Protein AF-A0A446ZH85-F1 (afdb_monomer_lite)

Secondary structure (DSSP, 8-state):
---PPPPGGGSPPP---PPP-GGGEEEEEESHHHHHTSTT-TT-HHHHHHHHHHHHHHHTT--EEEE-TTTHHHHHHHHHHHHHH-TT-EEEEEEE-SHHHHHHHHHHHTT-S-EEEEEEEEE-SSHHHHHHHHHHHHHTT-EEE-HHHHHHHHHHHS-HHHHTSHHHHHHHHHHHHT--GGG--TTS-GGGGT--HHHHHHHHHHHHTTT----HHHHHHS--HHHHHHHTT-

InterPro domains:
  IPR036736 ACP-like superfamily [G3DSA:1.10.1200.10] (164-234)

Structure (mmCIF, N/CA/C/O backbone):
data_AF-A0A446ZH85-F1
#
_entry.id   AF-A0A446ZH85-F1
#
loop_
_atom_site.group_PDB
_atom_site.id
_atom_site.type_symbol
_atom_site.label_atom_id
_atom_site.label_alt_id
_atom_site.label_comp_id
_atom_site.label_asym_id
_atom_site.label_entity_id
_atom_site.label_seq_id
_atom_site.pdbx_PDB_ins_code
_atom_site.Cartn_x
_atom_site.Cartn_y
_atom_site.Cartn_z
_atom_site.occupancy
_atom_site.B_iso_or_equiv
_atom_site.auth_seq_id
_atom_site.auth_comp_id
_atom_site.auth_asym_id
_atom_site.auth_atom_id
_atom_site.pdbx_PDB_model_num
ATOM 1 N N . MET A 1 1 ? -5.850 16.990 15.667 1.00 81.94 1 MET A N 1
ATOM 2 C CA . MET A 1 1 ? -4.496 17.583 15.644 1.00 81.94 1 MET A CA 1
ATOM 3 C C . MET A 1 1 ? -3.519 16.462 15.351 1.00 81.94 1 MET A C 1
ATOM 5 O O . MET A 1 1 ? -3.708 15.376 15.891 1.00 81.94 1 MET A O 1
ATOM 9 N N . PHE A 1 2 ? -2.540 16.690 14.479 1.00 89.19 2 PHE A N 1
ATOM 10 C CA . PHE A 1 2 ? -1.517 15.687 14.187 1.00 89.19 2 PHE A CA 1
ATOM 11 C C . PHE A 1 2 ? -0.564 15.503 15.373 1.00 89.19 2 PHE A C 1
ATOM 13 O O . PHE A 1 2 ? -0.396 16.396 16.204 1.00 89.19 2 PHE A O 1
ATOM 20 N N . TYR A 1 3 ? 0.037 14.323 15.459 1.00 91.81 3 TYR A N 1
ATOM 21 C CA . TYR A 1 3 ? 1.048 13.969 16.449 1.00 91.81 3 TYR A CA 1
ATOM 22 C C . TYR A 1 3 ? 2.125 13.110 15.776 1.00 91.81 3 TYR A C 1
ATOM 24 O O . TYR A 1 3 ? 1.863 12.520 14.724 1.00 91.81 3 TYR A O 1
ATOM 32 N N . PRO A 1 4 ? 3.333 13.015 16.360 1.00 90.06 4 PRO A N 1
ATOM 33 C CA . PRO A 1 4 ? 4.378 12.147 15.831 1.00 90.06 4 PRO A CA 1
ATOM 34 C C . PRO A 1 4 ? 3.897 10.696 15.763 1.00 90.06 4 PRO A C 1
ATOM 36 O O . PRO A 1 4 ? 3.434 10.161 16.769 1.00 90.06 4 PRO A O 1
ATOM 39 N N . LEU A 1 5 ? 4.019 10.058 14.597 1.00 91.44 5 LEU A N 1
ATOM 40 C CA . LEU A 1 5 ? 3.589 8.671 14.412 1.00 91.44 5 LEU A CA 1
ATOM 41 C C . LEU A 1 5 ? 4.326 7.719 15.378 1.00 91.44 5 LEU A C 1
ATOM 43 O O . LEU A 1 5 ? 5.503 7.954 15.686 1.00 91.44 5 LEU A O 1
ATOM 47 N N . PRO A 1 6 ? 3.670 6.643 15.856 1.00 89.25 6 PRO A N 1
ATOM 48 C CA . PRO A 1 6 ? 4.291 5.710 16.787 1.00 89.25 6 PRO A CA 1
ATOM 49 C C . PRO A 1 6 ? 5.545 5.062 16.196 1.00 89.25 6 PRO A C 1
ATOM 51 O O . PRO A 1 6 ? 5.570 4.617 15.048 1.00 89.25 6 PRO A O 1
ATOM 54 N N . ARG A 1 7 ? 6.594 4.943 17.009 1.00 88.00 7 ARG A N 1
ATOM 55 C CA . ARG A 1 7 ? 7.796 4.189 16.640 1.00 88.00 7 ARG A CA 1
ATOM 56 C C . ARG A 1 7 ? 7.559 2.699 16.850 1.00 88.00 7 ARG A C 1
ATOM 58 O O . ARG A 1 7 ? 6.862 2.304 17.777 1.00 88.00 7 ARG A O 1
ATOM 65 N N . LYS A 1 8 ? 8.257 1.857 16.083 1.00 85.50 8 LYS A N 1
ATOM 66 C CA . LYS A 1 8 ? 8.174 0.387 16.187 1.00 85.50 8 LYS A CA 1
ATOM 67 C C . LYS A 1 8 ? 8.340 -0.146 17.619 1.00 85.50 8 LYS A C 1
ATOM 69 O O . LYS A 1 8 ? 7.659 -1.090 17.985 1.00 85.50 8 LYS A O 1
ATOM 74 N N . ILE A 1 9 ? 9.221 0.458 18.422 1.00 82.31 9 ILE A N 1
ATOM 75 C CA . ILE A 1 9 ? 9.470 0.051 19.819 1.00 82.31 9 ILE A CA 1
ATOM 76 C C . ILE A 1 9 ? 8.279 0.305 20.758 1.00 82.31 9 ILE A C 1
ATOM 78 O O . ILE A 1 9 ? 8.213 -0.284 21.827 1.00 82.31 9 ILE A O 1
ATOM 82 N N . GLN A 1 10 ? 7.355 1.187 20.372 1.00 82.62 10 GLN A N 1
ATOM 83 C CA . GLN A 1 10 ? 6.172 1.540 21.158 1.00 82.62 10 GLN A CA 1
ATOM 84 C C . GLN A 1 10 ? 4.965 0.657 20.830 1.00 82.62 10 GLN A C 1
ATOM 86 O O . GLN A 1 10 ? 3.923 0.829 21.445 1.00 82.62 10 GLN A O 1
ATOM 91 N N . LEU A 1 11 ? 5.067 -0.223 19.831 1.00 88.88 11 LEU A N 1
ATOM 92 C CA . LEU A 1 11 ? 3.946 -1.021 19.348 1.00 88.88 11 LEU A CA 1
ATOM 93 C C . LEU A 1 11 ? 4.105 -2.476 19.780 1.00 88.88 11 LEU A C 1
ATOM 95 O O . LEU A 1 11 ? 5.213 -3.018 19.765 1.00 88.88 11 LEU A O 1
ATOM 99 N N . ALA A 1 12 ? 2.982 -3.117 20.105 1.00 86.44 12 ALA A N 1
ATOM 100 C CA . ALA A 1 12 ? 2.945 -4.550 20.352 1.00 86.44 12 ALA A CA 1
ATOM 101 C C . ALA A 1 12 ? 3.475 -5.342 19.147 1.00 86.44 12 ALA A C 1
ATOM 103 O O . ALA A 1 12 ? 3.395 -4.916 17.992 1.00 86.44 12 ALA A O 1
ATOM 104 N N . ALA A 1 13 ? 4.022 -6.525 19.425 1.00 85.81 13 ALA A N 1
ATOM 105 C CA . ALA A 1 13 ? 4.389 -7.457 18.375 1.00 85.81 13 ALA A CA 1
ATOM 106 C C . ALA A 1 13 ? 3.134 -8.015 17.695 1.00 85.81 13 ALA A C 1
ATOM 108 O O . ALA A 1 13 ? 2.085 -8.199 18.312 1.00 85.81 13 ALA A O 1
ATOM 109 N N . ASN A 1 14 ? 3.272 -8.327 16.413 1.00 82.25 14 ASN A N 1
ATOM 110 C CA . ASN A 1 14 ? 2.208 -8.949 15.649 1.00 82.25 14 ASN A CA 1
ATOM 111 C C . ASN A 1 14 ? 2.039 -10.414 16.078 1.00 82.25 14 ASN A C 1
ATOM 113 O O . ASN A 1 14 ? 3.020 -11.156 16.120 1.00 82.25 14 ASN A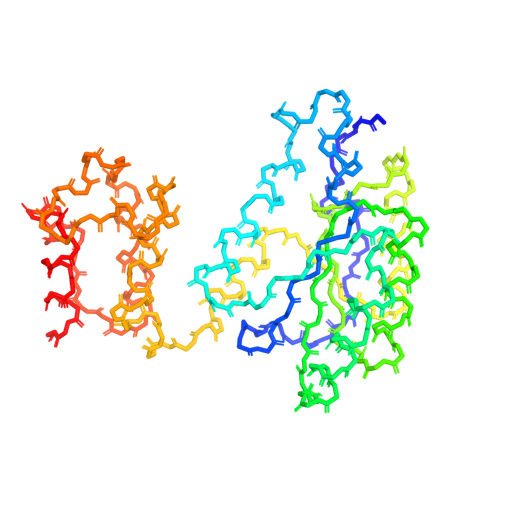 O 1
ATOM 117 N N . THR A 1 15 ? 0.810 -10.830 16.371 1.00 81.38 15 THR A N 1
ATOM 118 C CA . THR A 1 15 ? 0.491 -12.205 16.796 1.00 81.38 15 THR A CA 1
ATOM 119 C C . THR A 1 15 ? 0.031 -13.093 15.635 1.00 81.38 15 THR A C 1
ATOM 121 O O . THR A 1 15 ? -0.101 -14.304 15.796 1.00 81.38 15 THR A O 1
ATOM 124 N N . SER A 1 16 ? -0.180 -12.508 14.453 1.00 83.19 16 SER A N 1
ATOM 125 C CA . SER A 1 16 ? -0.770 -13.164 13.288 1.00 83.19 16 SER A CA 1
ATOM 126 C C . SER A 1 16 ? 0.288 -13.653 12.287 1.00 83.19 16 SER A C 1
ATOM 128 O O . SER A 1 16 ? 1.164 -12.893 11.852 1.00 83.19 16 SER A O 1
ATOM 130 N N . ASN A 1 17 ? 0.205 -14.924 11.877 1.00 84.50 17 ASN A N 1
ATOM 131 C CA . ASN A 1 17 ? 1.260 -15.624 11.126 1.00 84.50 17 ASN A CA 1
ATOM 132 C C . ASN A 1 17 ? 1.066 -15.674 9.597 1.00 84.50 17 ASN A C 1
ATOM 134 O O . ASN A 1 17 ? 1.984 -16.095 8.896 1.00 84.50 17 ASN A O 1
ATOM 138 N N . TRP A 1 18 ? -0.077 -15.231 9.063 1.00 90.62 18 TRP A N 1
ATOM 139 C CA . TRP A 1 18 ? -0.330 -15.258 7.617 1.00 90.62 18 TRP A CA 1
ATOM 140 C C . TRP A 1 18 ? 0.524 -14.229 6.856 1.00 90.62 18 TRP A C 1
ATOM 142 O O . TRP A 1 18 ? 0.916 -13.196 7.402 1.00 90.62 18 TRP A O 1
ATOM 152 N N . SER A 1 19 ? 0.852 -14.497 5.594 1.00 90.00 19 SER A N 1
ATOM 153 C CA . SER A 1 19 ? 1.670 -13.608 4.758 1.00 90.00 19 SER A CA 1
ATOM 154 C C . SER A 1 19 ? 0.813 -12.693 3.888 1.00 90.00 19 SER A C 1
ATOM 156 O O . SER A 1 19 ? -0.184 -13.137 3.326 1.00 90.00 19 SER A O 1
ATOM 158 N N . ILE A 1 20 ? 1.245 -11.441 3.728 1.00 93.81 20 ILE A N 1
ATOM 159 C CA . ILE A 1 20 ? 0.631 -10.509 2.776 1.00 93.81 20 ILE A CA 1
ATOM 160 C C . ILE A 1 20 ? 0.974 -10.940 1.346 1.00 93.81 20 ILE A C 1
ATOM 162 O O . ILE A 1 20 ? 2.139 -11.206 1.047 1.00 93.81 20 ILE A O 1
ATOM 166 N N . ASP A 1 21 ? -0.039 -10.950 0.490 1.00 93.06 21 ASP A N 1
ATOM 167 C CA . ASP A 1 21 ? 0.010 -11.240 -0.936 1.00 93.06 21 ASP A CA 1
ATOM 168 C C . ASP A 1 21 ? -0.715 -10.119 -1.696 1.00 93.06 21 ASP A C 1
ATOM 170 O O . ASP A 1 21 ? -1.891 -9.838 -1.445 1.00 93.06 21 ASP A O 1
ATOM 174 N N . SER A 1 22 ? -0.009 -9.451 -2.609 1.00 91.81 22 SER A N 1
ATOM 175 C CA . SER A 1 22 ? -0.565 -8.371 -3.431 1.00 91.81 22 SER A CA 1
ATOM 176 C C . SER A 1 22 ? -1.759 -8.825 -4.271 1.00 91.81 22 SER A C 1
ATOM 178 O O . SER A 1 22 ? -2.750 -8.104 -4.320 1.00 91.81 22 SER A O 1
ATOM 180 N N . ALA A 1 23 ? -1.738 -10.036 -4.837 1.00 89.94 23 ALA A N 1
ATOM 181 C CA . ALA A 1 23 ? -2.818 -10.540 -5.689 1.00 89.94 23 ALA A CA 1
ATOM 182 C C . ALA A 1 23 ? -4.118 -10.817 -4.912 1.00 89.94 23 ALA A C 1
ATOM 184 O O . ALA A 1 23 ? -5.194 -10.905 -5.503 1.00 89.94 23 ALA A O 1
ATOM 185 N N . GLN A 1 24 ? -4.022 -10.968 -3.589 1.00 92.44 24 GLN A N 1
ATOM 186 C CA . GLN A 1 24 ? -5.167 -11.166 -2.699 1.00 92.44 24 GLN A CA 1
ATOM 187 C C . GLN A 1 24 ? -5.543 -9.902 -1.921 1.00 92.44 24 GLN A C 1
ATOM 189 O O . GLN A 1 24 ? -6.545 -9.899 -1.207 1.00 92.44 24 GLN A O 1
ATOM 194 N N . SER A 1 25 ? -4.740 -8.843 -2.020 1.00 94.94 25 SER A N 1
ATOM 195 C CA . SER A 1 25 ? -4.909 -7.636 -1.221 1.00 94.94 25 SER A CA 1
ATOM 196 C C . SER A 1 25 ? -6.016 -6.739 -1.763 1.00 94.94 25 SER A C 1
ATOM 198 O O . SER A 1 25 ? -6.194 -6.601 -2.968 1.00 94.94 25 SER A O 1
ATOM 200 N N . ILE A 1 26 ? -6.720 -6.073 -0.854 1.00 95.12 26 ILE A N 1
ATOM 201 C CA . ILE A 1 26 ? -7.642 -4.967 -1.120 1.00 95.12 26 ILE A CA 1
ATOM 202 C C . ILE A 1 26 ? -7.279 -3.847 -0.144 1.00 95.12 26 ILE A C 1
ATOM 204 O O . ILE A 1 26 ? -7.207 -4.081 1.064 1.00 95.12 26 ILE A O 1
ATOM 208 N N . LEU A 1 27 ? -7.052 -2.635 -0.648 1.00 96.62 27 LEU A N 1
ATOM 209 C CA . LEU A 1 27 ? -6.740 -1.461 0.164 1.00 96.62 27 LEU A CA 1
ATOM 210 C C . LEU A 1 27 ? -8.017 -0.666 0.467 1.00 96.62 27 LEU A C 1
ATOM 212 O O . LEU A 1 27 ? -8.637 -0.090 -0.425 1.00 96.62 27 LEU A O 1
ATOM 216 N N . LEU A 1 28 ? -8.385 -0.591 1.743 1.00 95.75 28 LEU A N 1
ATOM 217 C CA . LEU A 1 28 ? -9.460 0.251 2.255 1.00 95.75 28 LEU A CA 1
ATOM 218 C C . LEU A 1 28 ? -8.895 1.527 2.860 1.00 95.75 28 LEU A C 1
ATOM 220 O O . LEU A 1 28 ? -8.149 1.489 3.842 1.00 95.75 28 LEU A O 1
ATOM 224 N N . LEU A 1 29 ? -9.314 2.660 2.307 1.00 96.00 29 LEU A N 1
ATOM 225 C CA . LEU A 1 29 ? -8.957 3.977 2.812 1.00 96.00 29 LEU A CA 1
ATOM 226 C C . LEU A 1 29 ? -10.200 4.634 3.406 1.00 96.00 29 LEU A C 1
ATOM 228 O O . LEU A 1 29 ? -11.113 5.036 2.683 1.00 96.00 29 LEU A O 1
ATOM 232 N N . VAL A 1 30 ? -10.247 4.719 4.735 1.00 95.31 30 VAL A N 1
ATOM 233 C CA . VAL A 1 30 ? -11.444 5.157 5.466 1.00 95.31 30 VAL A CA 1
ATOM 234 C C . VAL A 1 30 ? -11.268 6.578 5.996 1.00 95.31 30 VAL A C 1
ATOM 236 O O . VAL A 1 30 ? -10.263 6.888 6.637 1.00 95.31 30 VAL A O 1
ATOM 239 N N . GLY A 1 31 ? -12.252 7.445 5.750 1.00 92.12 31 GLY A N 1
ATOM 240 C CA . GLY A 1 31 ? -12.278 8.807 6.296 1.00 92.12 31 GLY A CA 1
ATOM 241 C C . GLY A 1 31 ? -11.207 9.740 5.718 1.00 92.12 31 GLY A C 1
ATOM 242 O O . GLY A 1 31 ? -10.771 10.682 6.378 1.00 92.12 31 GLY A O 1
ATOM 243 N N . LEU A 1 32 ? -10.746 9.497 4.487 1.00 90.88 32 LEU A N 1
ATOM 244 C CA . LEU A 1 32 ? -9.727 10.336 3.841 1.00 90.88 32 LEU A CA 1
ATOM 245 C C . LEU A 1 32 ? -10.174 11.788 3.659 1.00 90.88 32 LEU A C 1
ATOM 247 O O . LEU A 1 32 ? -9.354 12.698 3.781 1.00 90.88 32 LEU A O 1
ATOM 251 N N . ASN A 1 33 ? -11.455 12.018 3.369 1.00 89.19 33 ASN A N 1
ATOM 252 C CA . ASN A 1 33 ? -11.980 13.372 3.210 1.00 89.19 3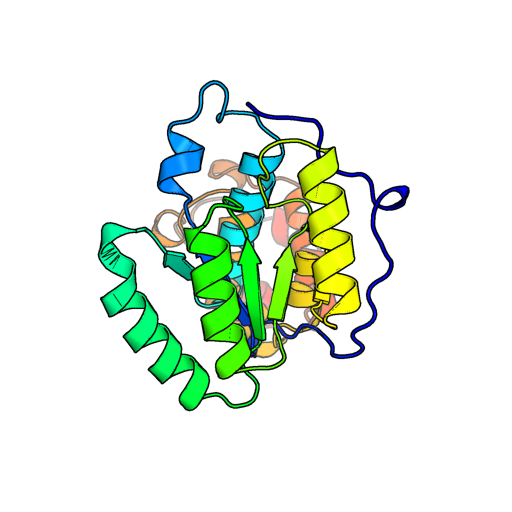3 ASN A CA 1
ATOM 253 C C . ASN A 1 33 ? -11.896 14.165 4.517 1.00 89.19 33 ASN A C 1
ATOM 255 O O . ASN A 1 33 ? -11.572 15.348 4.495 1.00 89.19 33 ASN A O 1
ATOM 259 N N . GLU A 1 34 ? -12.102 13.506 5.657 1.00 88.81 34 GLU A N 1
ATOM 260 C CA . GLU A 1 34 ? -11.967 14.133 6.974 1.00 88.81 34 GLU A CA 1
ATOM 261 C C . GLU A 1 34 ? -10.510 14.518 7.249 1.00 88.81 34 GLU A C 1
ATOM 263 O O . GLU A 1 34 ? -10.251 15.609 7.750 1.00 88.81 34 GLU A O 1
ATOM 268 N N . LEU A 1 35 ? -9.556 13.657 6.870 1.00 90.19 35 LEU A N 1
ATOM 269 C CA . LEU A 1 35 ? -8.125 13.924 7.036 1.00 90.19 35 LEU A CA 1
ATOM 270 C C . LEU A 1 35 ? -7.647 15.104 6.190 1.00 90.19 35 LEU A C 1
ATOM 272 O O . LEU A 1 35 ? -6.921 15.957 6.695 1.00 90.19 35 LEU A O 1
ATOM 276 N N . LYS A 1 36 ? -8.077 15.175 4.926 1.00 89.81 36 LYS A N 1
ATOM 277 C CA . LYS A 1 36 ? -7.664 16.224 3.978 1.00 89.81 36 LYS A CA 1
ATOM 278 C C . LYS A 1 36 ? -8.120 17.628 4.381 1.00 89.81 36 LYS A C 1
ATOM 280 O O . LYS A 1 36 ? -7.528 18.603 3.932 1.00 89.81 36 LYS A O 1
ATOM 285 N N . VAL A 1 37 ? -9.170 17.731 5.199 1.00 89.88 37 VAL A N 1
ATOM 286 C CA . VAL A 1 37 ? -9.713 19.010 5.691 1.00 89.88 37 VAL A CA 1
ATOM 287 C C . VAL A 1 37 ? -9.014 19.470 6.979 1.00 89.88 37 VAL A C 1
ATOM 289 O O . VAL A 1 37 ? -9.160 20.626 7.377 1.00 89.88 37 VAL A O 1
ATOM 292 N N . LEU A 1 38 ? -8.234 18.605 7.638 1.00 87.88 38 LEU A N 1
ATOM 293 C CA . LEU A 1 38 ? -7.500 18.997 8.839 1.00 87.88 38 LEU A CA 1
ATOM 294 C C . LEU A 1 38 ? -6.426 20.049 8.515 1.00 87.88 38 LEU A C 1
ATOM 296 O O . LEU A 1 38 ? -5.742 19.944 7.492 1.00 87.88 38 LEU A O 1
ATOM 300 N N . PRO A 1 39 ? -6.234 21.044 9.403 1.00 85.31 39 PRO A N 1
ATOM 301 C CA . PRO A 1 39 ? -5.146 22.000 9.258 1.00 85.31 39 PRO A CA 1
ATOM 302 C C . PRO A 1 39 ? -3.808 21.264 9.266 1.00 85.31 39 PRO A C 1
ATOM 304 O O . PRO A 1 39 ? -3.645 20.281 9.987 1.00 85.31 39 PRO A O 1
ATOM 307 N N . ASP A 1 40 ? -2.869 21.756 8.464 1.00 85.38 40 ASP A N 1
ATOM 308 C CA . ASP A 1 40 ? -1.524 21.202 8.307 1.00 85.38 40 ASP A CA 1
ATOM 309 C C . ASP A 1 40 ? -1.465 19.801 7.692 1.00 85.38 40 ASP A C 1
ATOM 311 O O . ASP A 1 40 ? -0.429 19.170 7.819 1.00 85.38 40 ASP A O 1
ATOM 315 N N . TRP A 1 41 ? -2.518 19.306 7.021 1.00 88.62 41 TRP A N 1
ATOM 316 C CA . TRP A 1 41 ? -2.494 18.016 6.307 1.00 88.62 41 TRP A CA 1
ATOM 317 C C . TRP A 1 41 ? -1.328 17.906 5.312 1.00 88.62 41 TRP A C 1
ATOM 319 O O . TRP A 1 41 ? -0.647 16.881 5.250 1.00 88.62 41 TRP A O 1
ATOM 329 N N . ALA A 1 42 ? -1.095 18.967 4.533 1.00 83.56 42 ALA A N 1
ATOM 330 C CA . ALA A 1 42 ? -0.007 19.011 3.568 1.00 83.56 42 ALA A CA 1
ATOM 331 C C . ALA A 1 42 ? 1.350 18.967 4.289 1.00 83.56 42 ALA A C 1
ATOM 333 O O . ALA A 1 42 ? 1.628 19.803 5.146 1.00 83.56 42 ALA A O 1
ATOM 334 N N . GLY A 1 43 ? 2.195 17.999 3.924 1.00 83.38 43 GLY A N 1
ATOM 335 C CA . GLY A 1 43 ? 3.515 17.800 4.529 1.00 83.38 43 GLY A CA 1
ATOM 336 C C . GLY A 1 43 ? 3.518 16.980 5.823 1.00 83.38 43 GLY A C 1
ATOM 337 O O . GLY A 1 43 ? 4.558 16.892 6.475 1.00 83.38 43 GLY A O 1
ATOM 338 N N . GLN A 1 44 ? 2.389 16.374 6.219 1.00 91.44 44 GLN A N 1
ATOM 339 C CA . GLN A 1 44 ? 2.399 15.384 7.299 1.00 91.44 44 GLN A CA 1
ATOM 340 C C . GLN A 1 44 ? 2.940 14.047 6.797 1.00 91.44 44 GLN A C 1
ATOM 342 O O . GLN A 1 44 ? 2.469 13.569 5.764 1.00 91.44 44 GLN A O 1
ATOM 347 N N . PRO A 1 45 ? 3.758 13.342 7.600 1.00 92.88 45 PRO A N 1
ATOM 348 C CA . PRO A 1 45 ? 4.175 11.975 7.287 1.00 92.88 45 PRO A CA 1
ATOM 349 C C . PRO A 1 45 ? 3.000 11.026 7.005 1.00 92.88 45 PRO A C 1
ATOM 351 O O . PRO A 1 45 ? 3.100 10.125 6.181 1.00 92.88 45 PRO A O 1
ATOM 354 N N . LEU A 1 46 ? 1.853 11.245 7.662 1.00 94.50 46 LEU A N 1
ATOM 355 C CA . LEU A 1 46 ? 0.633 10.476 7.414 1.00 94.50 46 LEU A CA 1
ATOM 356 C C . LEU A 1 46 ? 0.111 10.647 5.977 1.00 94.50 46 LEU A C 1
ATOM 358 O O . LEU A 1 46 ? -0.347 9.675 5.378 1.00 94.50 46 LEU A O 1
ATOM 362 N N . ALA A 1 47 ? 0.151 11.870 5.442 1.00 93.88 47 ALA A N 1
ATOM 363 C CA . ALA A 1 47 ? -0.287 12.152 4.080 1.00 93.88 47 ALA A CA 1
ATOM 364 C C . ALA A 1 47 ? 0.620 11.442 3.070 1.00 93.88 47 ALA A C 1
ATOM 366 O O . ALA A 1 47 ? 0.113 10.749 2.187 1.00 93.88 47 ALA A O 1
ATOM 367 N N . ASP A 1 48 ? 1.936 11.521 3.284 1.00 93.12 48 ASP A N 1
ATOM 368 C CA . ASP A 1 48 ? 2.941 10.862 2.446 1.00 93.12 48 ASP A CA 1
ATOM 369 C C . ASP A 1 48 ? 2.760 9.337 2.447 1.00 93.12 48 ASP A C 1
ATOM 371 O O . ASP A 1 48 ? 2.789 8.700 1.394 1.00 93.12 48 ASP A O 1
ATOM 375 N N . HIS A 1 49 ? 2.507 8.734 3.615 1.00 95.19 49 HIS A N 1
ATOM 376 C CA . HIS A 1 49 ? 2.246 7.297 3.720 1.00 95.19 49 HIS A CA 1
ATOM 377 C C . HIS A 1 49 ? 0.970 6.882 2.979 1.00 95.19 49 HIS A C 1
ATOM 379 O O . HIS A 1 49 ? 0.983 5.901 2.238 1.00 95.19 49 HIS A O 1
ATOM 385 N N . LEU A 1 50 ? -0.129 7.626 3.135 1.00 95.50 50 LEU A N 1
ATOM 386 C CA . LEU A 1 50 ? -1.393 7.325 2.454 1.00 95.50 50 LEU A CA 1
ATOM 387 C C . LEU A 1 50 ? -1.285 7.489 0.931 1.00 95.50 50 LEU A C 1
ATOM 389 O O . LEU A 1 50 ? -1.846 6.680 0.183 1.00 95.50 50 LEU A O 1
ATOM 393 N N . GLU A 1 51 ? -0.547 8.496 0.464 1.00 93.44 51 GLU A N 1
ATOM 394 C CA . GLU A 1 51 ? -0.251 8.678 -0.957 1.00 93.44 51 GLU A CA 1
ATOM 395 C C . GLU A 1 51 ? 0.613 7.531 -1.493 1.00 93.44 51 GLU A C 1
ATOM 397 O O . GLU A 1 51 ? 0.276 6.940 -2.521 1.00 93.44 51 GLU A O 1
ATOM 402 N N . LEU A 1 52 ? 1.678 7.168 -0.776 1.00 93.12 52 LEU A N 1
ATOM 403 C CA . LEU A 1 52 ? 2.580 6.090 -1.168 1.00 93.12 52 LEU A CA 1
ATOM 404 C C . LEU A 1 52 ? 1.861 4.734 -1.232 1.00 93.12 52 LEU A C 1
ATOM 406 O O . LEU A 1 52 ? 2.032 3.996 -2.202 1.00 93.12 52 LEU A O 1
ATOM 410 N N . LEU A 1 53 ? 1.006 4.422 -0.250 1.00 95.62 53 LEU A N 1
ATOM 411 C CA . LEU A 1 53 ? 0.156 3.227 -0.276 1.00 95.62 53 LEU A CA 1
ATOM 412 C C . LEU A 1 53 ? -0.759 3.209 -1.499 1.00 95.62 53 LEU A C 1
ATOM 414 O O . LEU A 1 53 ? -0.877 2.179 -2.159 1.00 95.62 53 LEU A O 1
ATOM 418 N N . SER A 1 54 ? -1.389 4.346 -1.804 1.00 94.62 54 SER A N 1
ATOM 419 C CA . SER A 1 54 ? -2.312 4.464 -2.933 1.00 94.62 54 SER A CA 1
ATOM 420 C C . SER A 1 54 ? -1.590 4.268 -4.265 1.00 94.62 54 SER A C 1
ATOM 422 O O . SER A 1 54 ? -2.055 3.495 -5.101 1.00 94.62 54 SER A O 1
ATOM 424 N N . LYS A 1 55 ? -0.431 4.914 -4.448 1.00 91.69 55 LYS A N 1
ATOM 425 C CA . LYS A 1 55 ? 0.398 4.759 -5.651 1.00 91.69 55 LYS A CA 1
ATOM 426 C C . LYS A 1 55 ? 0.867 3.323 -5.819 1.00 91.69 55 LYS A C 1
ATOM 428 O O . LYS A 1 55 ? 0.724 2.767 -6.905 1.00 91.69 55 LYS A O 1
ATOM 433 N N . ARG A 1 56 ? 1.348 2.694 -4.742 1.00 91.88 56 ARG A N 1
ATOM 434 C CA . ARG A 1 56 ? 1.820 1.312 -4.818 1.00 91.88 56 ARG A CA 1
ATOM 435 C C . ARG A 1 56 ? 0.693 0.337 -5.131 1.00 91.88 56 ARG A C 1
ATOM 437 O O . ARG A 1 56 ? 0.875 -0.562 -5.947 1.00 91.88 56 ARG A O 1
ATOM 444 N N . ALA A 1 57 ? -0.467 0.519 -4.505 1.00 93.94 57 ALA A N 1
ATOM 445 C CA . ALA A 1 57 ? -1.636 -0.300 -4.785 1.00 93.94 57 ALA A CA 1
ATOM 446 C C . ALA A 1 57 ? -2.082 -0.154 -6.250 1.00 93.94 57 ALA A C 1
ATOM 448 O O . ALA A 1 57 ? -2.281 -1.163 -6.918 1.00 93.94 57 ALA A O 1
ATOM 449 N N . GLN A 1 58 ? -2.121 1.071 -6.788 1.00 91.94 58 GLN A N 1
ATOM 450 C CA . GLN A 1 58 ? -2.387 1.309 -8.214 1.00 91.94 58 GLN A CA 1
ATOM 451 C C . GLN A 1 58 ? -1.349 0.634 -9.115 1.00 91.94 58 GLN A C 1
ATOM 453 O O . GLN A 1 58 ? -1.719 0.004 -10.103 1.00 91.94 58 GLN A O 1
ATOM 458 N N . ALA A 1 59 ? -0.064 0.722 -8.760 1.00 87.50 59 ALA A N 1
ATOM 459 C CA . ALA A 1 59 ? 1.018 0.141 -9.547 1.00 87.50 59 ALA A CA 1
ATOM 460 C C . ALA A 1 59 ? 0.972 -1.394 -9.613 1.00 87.50 59 ALA A C 1
ATOM 462 O O . ALA A 1 59 ? 1.503 -1.991 -10.549 1.00 87.50 59 ALA A O 1
ATOM 463 N N . LEU A 1 60 ? 0.325 -2.033 -8.637 1.00 88.56 60 LEU A N 1
ATOM 464 C CA . LEU A 1 60 ? 0.169 -3.486 -8.535 1.00 88.56 60 LEU A CA 1
ATOM 465 C C . LEU A 1 60 ? -1.263 -3.969 -8.816 1.00 88.56 60 LEU A C 1
ATOM 467 O O . LEU A 1 60 ? -1.568 -5.128 -8.558 1.00 88.56 60 LEU A O 1
ATOM 471 N N . GLU A 1 61 ? -2.142 -3.088 -9.303 1.00 89.75 61 GLU A N 1
ATOM 472 C CA . GLU A 1 61 ? -3.577 -3.357 -9.507 1.00 89.75 61 GLU A CA 1
ATOM 473 C C . GLU A 1 61 ? -4.324 -3.878 -8.275 1.00 89.75 61 GLU A C 1
ATOM 475 O O . GLU A 1 61 ? -5.350 -4.550 -8.381 1.00 89.75 61 GLU A O 1
ATOM 480 N N . ILE A 1 62 ? -3.836 -3.535 -7.090 1.00 92.94 62 ILE A N 1
ATOM 481 C CA . ILE A 1 62 ? -4.525 -3.822 -5.840 1.00 92.94 62 ILE A CA 1
ATOM 482 C C . ILE A 1 62 ? -5.779 -2.936 -5.799 1.00 92.94 62 ILE A C 1
ATOM 484 O O . ILE A 1 62 ? -5.649 -1.707 -5.869 1.00 92.94 62 ILE A O 1
ATOM 488 N N . PRO A 1 63 ? -6.993 -3.506 -5.670 1.00 92.69 63 PRO A N 1
ATOM 489 C CA . PRO A 1 63 ? -8.218 -2.723 -5.592 1.00 92.69 63 PRO A CA 1
ATOM 490 C C . PRO A 1 63 ? -8.171 -1.729 -4.430 1.00 92.69 63 PRO A C 1
ATOM 492 O O . PRO A 1 63 ? -7.906 -2.111 -3.290 1.00 92.69 63 PRO A O 1
ATOM 495 N N . ILE A 1 64 ? -8.455 -0.457 -4.718 1.00 93.94 64 ILE A N 1
ATOM 496 C CA . ILE A 1 64 ? -8.542 0.609 -3.714 1.00 93.94 64 ILE A CA 1
ATOM 497 C C . ILE A 1 64 ? -9.999 1.017 -3.558 1.00 93.94 64 ILE A C 1
ATOM 499 O O . ILE A 1 64 ? -10.653 1.391 -4.532 1.00 93.94 64 ILE A O 1
ATOM 503 N N . ILE A 1 65 ? -10.495 0.982 -2.326 1.00 92.19 65 ILE A N 1
ATOM 504 C CA . ILE A 1 65 ? -11.862 1.367 -1.993 1.00 92.19 65 ILE A CA 1
ATOM 505 C C . ILE A 1 65 ? -11.813 2.497 -0.972 1.00 92.19 65 ILE A C 1
ATOM 507 O O . ILE A 1 65 ? -11.288 2.356 0.136 1.00 92.19 65 ILE A O 1
ATOM 511 N N . PHE A 1 66 ? -12.392 3.626 -1.361 1.00 92.00 66 PHE A N 1
ATOM 512 C CA . PHE A 1 66 ? -12.566 4.786 -0.501 1.00 92.00 66 PHE A CA 1
ATOM 513 C C . PHE A 1 66 ? -13.867 4.635 0.280 1.00 92.00 66 PHE A C 1
ATOM 515 O O . PHE A 1 66 ? -14.914 4.339 -0.301 1.00 92.00 66 PHE A O 1
ATOM 522 N N . ILE A 1 67 ? -13.802 4.814 1.599 1.00 90.50 67 ILE A N 1
ATOM 523 C CA . ILE A 1 67 ? -14.978 4.726 2.463 1.00 90.50 67 ILE A CA 1
ATOM 524 C C . ILE A 1 67 ? -15.186 6.052 3.174 1.00 90.50 67 ILE A C 1
ATOM 526 O O . ILE A 1 67 ? -14.425 6.435 4.065 1.00 90.50 67 ILE A O 1
ATOM 530 N N . ASP A 1 68 ? -16.286 6.694 2.803 1.00 87.31 68 ASP A N 1
ATOM 531 C CA . ASP A 1 68 ? -16.810 7.896 3.428 1.00 87.31 68 ASP A CA 1
ATOM 532 C C . ASP A 1 68 ? -18.186 7.618 4.039 1.00 87.31 68 ASP A C 1
ATOM 534 O O . ASP A 1 68 ? -18.932 6.742 3.588 1.00 87.31 68 ASP A O 1
ATOM 538 N N . ALA A 1 69 ? -18.557 8.400 5.055 1.00 81.44 69 ALA A N 1
ATOM 539 C CA . ALA A 1 69 ? -19.814 8.220 5.782 1.00 81.44 69 ALA A CA 1
ATOM 540 C C . ALA A 1 69 ? -21.059 8.272 4.873 1.00 81.44 69 ALA A C 1
ATOM 542 O O . ALA A 1 69 ? -22.042 7.581 5.132 1.00 81.44 69 ALA A O 1
ATOM 543 N N . SER A 1 70 ? -21.014 9.057 3.793 1.00 81.38 70 SER A N 1
ATOM 544 C CA . SER A 1 70 ? -22.123 9.215 2.844 1.00 81.38 70 SER A CA 1
ATOM 545 C C . SER A 1 70 ? -22.352 7.994 1.947 1.00 81.38 70 SER A C 1
ATOM 547 O O . SER A 1 70 ? -23.469 7.799 1.473 1.00 81.38 70 SER A O 1
ATOM 549 N N . GLN A 1 71 ? -21.325 7.172 1.716 1.00 77.06 71 GLN A N 1
ATOM 550 C CA . GLN A 1 71 ? -21.362 6.049 0.768 1.00 77.06 71 GLN A CA 1
ATOM 551 C C . GLN A 1 71 ? -21.304 4.679 1.448 1.00 77.06 71 GLN A C 1
ATOM 553 O O . GLN A 1 71 ? -21.401 3.656 0.772 1.00 77.06 71 GLN A O 1
ATOM 558 N N . LEU A 1 72 ? -21.223 4.646 2.784 1.00 80.56 72 LEU A N 1
ATOM 559 C CA . LEU A 1 72 ? -20.993 3.433 3.567 1.00 80.56 72 LEU A CA 1
ATOM 560 C C . LEU A 1 72 ? -21.878 2.254 3.137 1.00 80.56 72 LEU A C 1
ATOM 562 O O . LEU A 1 72 ? -21.358 1.178 2.880 1.00 80.56 72 LEU A O 1
ATOM 566 N N . GLN A 1 73 ? -23.195 2.436 3.007 1.00 81.50 73 GLN A N 1
ATOM 567 C CA . GLN A 1 73 ? -24.099 1.329 2.657 1.00 81.50 73 GLN A CA 1
ATOM 568 C C . GLN A 1 73 ? -23.789 0.706 1.287 1.00 81.50 73 GLN A C 1
ATOM 570 O O . GLN A 1 73 ? -23.793 -0.517 1.156 1.00 81.50 73 GLN A O 1
ATOM 575 N N . GLN A 1 74 ? -23.505 1.530 0.276 1.00 81.56 74 GLN A N 1
ATOM 576 C CA . GLN A 1 74 ? -23.191 1.055 -1.073 1.00 81.56 74 GLN A CA 1
ATOM 577 C C . GLN A 1 74 ? -21.823 0.378 -1.101 1.00 81.56 74 GLN A C 1
ATOM 579 O O . GLN A 1 74 ? -21.697 -0.743 -1.598 1.00 81.56 74 GLN A O 1
ATOM 584 N N . THR A 1 75 ? -20.823 1.024 -0.502 1.00 78.56 75 THR A N 1
ATOM 585 C CA . THR A 1 75 ? -19.461 0.498 -0.444 1.00 78.56 75 THR A CA 1
ATOM 586 C C . THR A 1 75 ? -19.402 -0.806 0.341 1.00 78.56 75 THR A C 1
ATOM 588 O O . THR A 1 75 ? -18.696 -1.728 -0.059 1.00 78.56 75 THR A O 1
ATOM 591 N N . MET A 1 76 ? -20.204 -0.946 1.402 1.00 78.56 76 MET A N 1
ATOM 592 C CA . MET A 1 76 ? -20.287 -2.195 2.155 1.00 78.56 76 MET A CA 1
ATOM 593 C C . MET A 1 76 ? -20.872 -3.346 1.345 1.00 78.56 76 MET A C 1
ATOM 595 O O . MET A 1 76 ? -20.416 -4.479 1.483 1.00 78.56 76 MET A O 1
ATOM 599 N N . LEU A 1 77 ? -21.856 -3.073 0.489 1.00 82.25 77 LEU A N 1
ATOM 600 C CA . LEU A 1 77 ? -22.458 -4.099 -0.356 1.00 82.25 77 LEU A CA 1
ATOM 601 C C . LEU A 1 77 ? -21.467 -4.575 -1.430 1.00 82.25 77 LEU A C 1
ATOM 603 O O . LEU A 1 77 ? -21.347 -5.776 -1.667 1.00 82.25 77 LEU A O 1
ATOM 607 N N . GLN A 1 78 ? -20.695 -3.649 -2.006 1.00 81.38 78 GLN A N 1
ATOM 608 C CA . GLN A 1 78 ? -19.610 -3.965 -2.941 1.00 81.38 78 GLN A CA 1
ATOM 609 C C . GLN A 1 78 ? -18.485 -4.764 -2.271 1.00 81.38 78 GLN A C 1
ATOM 611 O O . GLN A 1 78 ? -18.061 -5.788 -2.806 1.00 81.38 78 GLN A O 1
ATOM 616 N N . LEU A 1 79 ? -18.047 -4.344 -1.080 1.00 82.25 79 LEU A N 1
ATOM 617 C CA . LEU A 1 79 ? -17.056 -5.066 -0.279 1.00 82.25 79 LEU A CA 1
ATOM 618 C C . LEU A 1 79 ? -17.521 -6.482 0.045 1.00 82.25 79 LEU A C 1
ATOM 620 O O . LEU A 1 79 ? -16.777 -7.432 -0.167 1.00 82.25 79 LEU A O 1
ATOM 624 N N 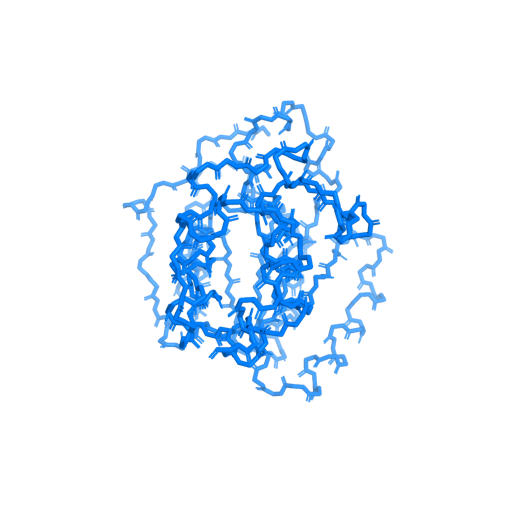. GLY A 1 80 ? -18.768 -6.636 0.494 1.00 81.94 80 GLY A N 1
ATOM 625 C CA . GLY A 1 80 ? -19.348 -7.945 0.773 1.00 81.94 80 GLY A CA 1
ATOM 626 C C . GLY A 1 80 ? -19.313 -8.863 -0.448 1.00 81.94 80 GLY A C 1
ATOM 627 O O . GLY A 1 80 ? -18.910 -10.017 -0.324 1.00 81.94 80 GLY A O 1
ATOM 628 N N . GLN A 1 81 ? -19.660 -8.355 -1.634 1.00 81.44 81 GLN A N 1
ATOM 629 C CA . GLN A 1 81 ? -19.605 -9.130 -2.878 1.00 81.44 81 GLN A CA 1
ATOM 630 C C . GLN A 1 81 ? -18.171 -9.528 -3.254 1.00 81.44 81 GLN A C 1
ATOM 632 O O . GLN A 1 81 ? -17.923 -10.700 -3.541 1.00 81.44 81 GLN A O 1
ATOM 637 N N . GLN A 1 82 ? -17.226 -8.584 -3.206 1.00 78.19 82 GLN A N 1
ATOM 638 C CA . GLN A 1 82 ? -15.824 -8.854 -3.534 1.00 78.19 82 GLN A CA 1
ATOM 639 C C . GLN A 1 82 ? -15.200 -9.868 -2.572 1.00 78.19 82 GLN A C 1
ATOM 641 O O . GLN A 1 82 ? -14.609 -10.853 -3.016 1.00 78.19 82 GLN A O 1
ATOM 646 N N . LEU A 1 83 ? -15.401 -9.687 -1.266 1.00 80.69 83 LEU A N 1
ATOM 647 C CA . LEU A 1 83 ? -14.870 -10.587 -0.242 1.00 80.69 83 LEU A CA 1
ATOM 648 C C . LEU A 1 83 ? -15.536 -11.967 -0.281 1.00 80.69 83 LEU A C 1
ATOM 650 O O . LEU A 1 83 ? -14.858 -12.974 -0.119 1.00 80.69 83 LEU A O 1
ATOM 654 N N . SER A 1 84 ? -16.838 -12.046 -0.576 1.00 76.44 84 SER A N 1
ATOM 655 C CA . SER A 1 84 ? -17.528 -13.340 -0.713 1.00 76.44 84 SER A CA 1
ATOM 656 C C . SER A 1 84 ? -17.048 -14.129 -1.934 1.00 76.44 84 SER A C 1
ATOM 658 O O . SER A 1 84 ? -17.046 -15.357 -1.912 1.00 76.44 84 SER A O 1
ATOM 660 N N . SER A 1 85 ? -16.641 -13.436 -3.003 1.00 77.56 85 SER A N 1
ATOM 661 C CA . SER A 1 85 ? -16.109 -14.069 -4.217 1.00 77.56 85 SER A CA 1
ATOM 662 C C . SER A 1 85 ? -14.654 -14.531 -4.083 1.00 77.56 85 SER A C 1
ATOM 664 O O . SER A 1 85 ? -14.220 -15.402 -4.835 1.00 77.56 85 SER A O 1
ATOM 666 N N . ASN A 1 86 ? -13.912 -13.984 -3.114 1.00 79.38 86 ASN A N 1
ATOM 667 C CA . ASN A 1 86 ? -12.520 -14.322 -2.860 1.00 79.38 86 ASN A CA 1
ATOM 668 C C . ASN A 1 86 ? -12.308 -14.704 -1.388 1.00 79.38 86 ASN A C 1
ATOM 670 O O . ASN A 1 86 ? -12.008 -13.867 -0.539 1.00 79.38 86 ASN A O 1
ATOM 674 N N . SER A 1 87 ? -12.366 -16.006 -1.103 1.00 71.81 87 SER A N 1
ATOM 675 C CA . SER A 1 87 ? -12.166 -16.554 0.245 1.00 71.81 87 SER A CA 1
ATOM 676 C C . SER A 1 87 ? -10.754 -16.348 0.816 1.00 71.81 87 SER A C 1
ATOM 678 O O . SER A 1 87 ? -10.507 -16.709 1.964 1.00 71.81 87 SER A O 1
ATOM 680 N N . LYS A 1 88 ? -9.806 -15.843 0.018 1.00 82.94 88 LYS A N 1
ATOM 681 C CA . LYS A 1 88 ? -8.437 -15.508 0.437 1.00 82.94 88 LYS A CA 1
ATOM 682 C C . LYS A 1 88 ? -8.192 -14.001 0.476 1.00 82.94 88 LYS A C 1
ATOM 684 O O . LYS A 1 88 ? -7.044 -13.596 0.611 1.00 82.94 88 LYS A O 1
ATOM 689 N N . ALA A 1 89 ? -9.234 -13.182 0.337 1.00 89.00 89 ALA A N 1
ATOM 690 C CA . ALA A 1 89 ? -9.083 -11.738 0.300 1.00 89.00 89 ALA A CA 1
ATOM 691 C C . ALA A 1 89 ? -8.461 -11.200 1.596 1.00 89.00 89 ALA A C 1
ATOM 693 O O . ALA A 1 89 ? -8.944 -11.450 2.706 1.00 89.00 89 ALA A O 1
ATOM 694 N N . GLN A 1 90 ? -7.403 -10.418 1.412 1.00 94.50 90 GLN A N 1
ATOM 695 C CA . GLN A 1 90 ? -6.633 -9.764 2.453 1.00 94.50 90 GLN A CA 1
ATOM 696 C C . GLN A 1 90 ? -7.008 -8.293 2.480 1.00 94.50 90 GLN A C 1
ATOM 698 O O . GLN A 1 90 ? -6.727 -7.547 1.544 1.00 94.50 90 GLN A O 1
ATOM 703 N N . VAL A 1 91 ? -7.647 -7.858 3.556 1.00 95.50 91 VAL A N 1
ATOM 704 C CA . VAL A 1 91 ? -8.114 -6.480 3.662 1.00 95.50 91 VAL A CA 1
ATOM 705 C C . VAL A 1 91 ? -7.091 -5.653 4.416 1.00 95.50 91 VAL A C 1
ATO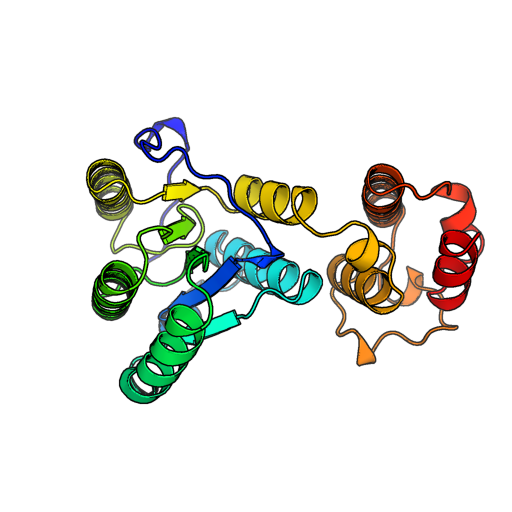M 707 O O . VAL A 1 91 ? -6.870 -5.837 5.612 1.00 95.50 91 VAL A O 1
ATOM 710 N N . VAL A 1 92 ? -6.469 -4.721 3.705 1.00 97.38 92 VAL A N 1
ATOM 711 C CA . VAL A 1 92 ? -5.514 -3.763 4.250 1.00 97.38 92 VAL A CA 1
ATOM 712 C C . VAL A 1 92 ? -6.239 -2.451 4.526 1.00 97.38 92 VAL A C 1
ATOM 714 O O . VAL A 1 92 ? -6.819 -1.871 3.619 1.00 97.38 92 VAL A O 1
ATOM 717 N N . MET A 1 93 ? -6.207 -1.962 5.763 1.00 97.38 93 MET A N 1
ATOM 718 C CA . MET A 1 93 ? -6.922 -0.755 6.184 1.00 97.38 93 MET A CA 1
ATOM 719 C C . MET A 1 93 ? -5.965 0.367 6.594 1.00 97.38 93 MET A C 1
ATOM 721 O O . MET A 1 93 ? -5.014 0.142 7.348 1.00 97.38 93 MET A O 1
ATOM 725 N N . ALA A 1 94 ? -6.259 1.587 6.144 1.00 97.69 94 ALA A N 1
ATOM 726 C CA . ALA A 1 94 ? -5.562 2.817 6.519 1.00 97.69 94 ALA A CA 1
ATOM 727 C C . ALA A 1 94 ? -6.536 4.017 6.544 1.00 97.69 94 ALA A C 1
ATOM 729 O O . ALA A 1 94 ? -7.653 3.936 6.024 1.00 97.69 94 ALA A O 1
ATOM 730 N N . GLY A 1 95 ? -6.137 5.130 7.166 1.00 96.06 95 GLY A N 1
ATOM 731 C CA . GLY A 1 95 ? -6.923 6.369 7.216 1.00 96.06 95 GLY A CA 1
ATOM 732 C C . GLY A 1 95 ? -7.291 6.851 8.624 1.00 96.06 95 GLY A C 1
ATOM 733 O O . GLY A 1 95 ? -6.539 6.712 9.585 1.00 96.06 95 GLY A O 1
ATOM 734 N N . HIS A 1 96 ? -8.438 7.504 8.765 1.00 94.88 96 HIS A N 1
ATOM 735 C CA . HIS A 1 96 ? -8.835 8.122 10.028 1.00 94.88 96 HIS A CA 1
ATOM 736 C C . HIS A 1 96 ? -9.406 7.070 10.976 1.00 94.88 96 HIS A C 1
ATOM 738 O O . HIS A 1 96 ? -10.395 6.432 10.636 1.00 94.88 96 HIS A O 1
ATOM 744 N N . LEU A 1 97 ? -8.855 6.913 12.184 1.00 94.56 97 LEU A N 1
ATOM 745 C CA . LEU A 1 97 ? -9.376 5.994 13.204 1.00 94.56 97 LEU A CA 1
ATOM 746 C C . LEU A 1 97 ? -10.625 6.574 13.899 1.00 94.56 97 LEU A C 1
ATOM 748 O O . LEU A 1 97 ? -10.690 6.766 15.116 1.00 94.56 97 LEU A O 1
ATOM 752 N N . SER A 1 98 ? -11.637 6.870 13.096 1.00 93.25 98 SER A N 1
ATOM 753 C CA . SER A 1 98 ? -12.934 7.388 13.510 1.00 93.25 98 SER A CA 1
ATOM 754 C C . SER A 1 98 ? -13.889 6.247 13.906 1.00 93.25 98 SER A C 1
ATOM 756 O O . SER A 1 98 ? -13.573 5.062 13.739 1.00 93.25 98 SER A O 1
ATOM 758 N N . PRO A 1 99 ? -15.090 6.555 14.433 1.00 92.50 99 PRO A N 1
ATOM 759 C CA . PRO A 1 99 ? -16.136 5.548 14.612 1.00 92.50 99 PRO A CA 1
ATOM 760 C C . PRO A 1 99 ? -16.468 4.791 13.315 1.00 92.50 99 PRO A C 1
ATOM 762 O O . PRO A 1 99 ? -16.690 3.583 13.369 1.00 92.50 99 PRO A O 1
ATOM 765 N N . LEU A 1 100 ? -16.412 5.471 12.160 1.00 92.12 100 LEU A N 1
ATOM 766 C CA . LEU A 1 100 ? -16.608 4.866 10.840 1.00 92.12 100 LEU A CA 1
ATOM 767 C C . LEU A 1 100 ? -15.568 3.774 10.568 1.00 92.12 100 LEU A C 1
ATOM 769 O O . LEU A 1 100 ? -15.933 2.664 10.197 1.00 92.12 100 LEU A O 1
ATOM 773 N N . PHE A 1 101 ? -14.285 4.047 10.822 1.00 94.69 101 PHE A N 1
ATOM 774 C CA . PHE A 1 101 ? -13.214 3.056 10.660 1.00 94.69 101 PHE A CA 1
ATOM 775 C C . PHE A 1 101 ? -13.466 1.801 11.488 1.00 94.69 101 PHE A C 1
ATOM 777 O O . PHE A 1 101 ? -13.356 0.686 10.984 1.00 94.69 101 PHE A O 1
ATOM 784 N N . LYS A 1 102 ? -13.846 1.976 12.757 1.00 94.00 102 LYS A N 1
ATOM 785 C CA . LYS A 1 102 ? -14.129 0.851 13.658 1.00 94.00 102 LYS A CA 1
ATOM 786 C C . LYS A 1 102 ? -15.327 0.033 13.176 1.00 94.00 102 LYS A C 1
ATOM 788 O O . LYS A 1 102 ? -15.268 -1.191 13.229 1.00 94.00 102 LYS A O 1
ATOM 793 N N . GLN A 1 103 ? -16.372 0.694 12.677 1.00 91.75 103 GLN A N 1
ATOM 794 C CA . GLN A 1 103 ? -17.549 0.034 12.111 1.00 91.75 103 GLN A CA 1
ATOM 795 C C . GLN A 1 103 ? -17.201 -0.772 10.852 1.00 91.75 103 GLN A C 1
ATOM 797 O O . GLN A 1 103 ? -17.588 -1.934 10.747 1.00 91.75 103 GLN A O 1
ATOM 802 N N . VAL A 1 104 ? -16.445 -0.180 9.920 1.00 91.75 104 VAL A N 1
ATOM 803 C CA . VAL A 1 104 ? -15.966 -0.873 8.712 1.00 91.75 104 VAL A CA 1
ATOM 804 C C . VAL A 1 104 ? -15.132 -2.086 9.103 1.00 91.75 104 VAL A C 1
ATOM 806 O O . VAL A 1 104 ? -15.374 -3.179 8.604 1.00 91.75 104 VAL A O 1
ATOM 809 N N . MET A 1 105 ? -14.185 -1.915 10.028 1.00 93.19 105 MET A N 1
ATOM 810 C CA . MET A 1 105 ? -13.306 -2.994 10.470 1.00 93.19 105 MET A CA 1
ATOM 811 C C . MET A 1 105 ? -14.098 -4.156 11.077 1.00 93.19 105 MET A C 1
ATOM 813 O O . MET A 1 105 ? -13.846 -5.302 10.727 1.00 93.19 105 MET A O 1
ATOM 817 N N . GLN A 1 106 ? -15.086 -3.880 11.935 1.00 91.50 106 GLN A N 1
ATOM 818 C CA . GLN A 1 106 ? -15.951 -4.919 12.511 1.00 91.50 106 GLN A CA 1
ATOM 819 C C . GLN A 1 106 ? -16.701 -5.723 11.447 1.00 91.50 106 GLN A C 1
ATOM 821 O O . GLN A 1 106 ? -16.838 -6.935 11.578 1.00 91.50 106 GLN A O 1
ATOM 826 N N . LEU A 1 107 ? -17.171 -5.058 10.394 1.00 87.75 107 LEU A N 1
ATOM 827 C CA . LEU A 1 107 ? -17.878 -5.717 9.304 1.00 87.75 107 LEU A CA 1
ATOM 828 C C . LEU A 1 107 ? -16.933 -6.526 8.411 1.00 87.75 107 LEU A C 1
ATOM 830 O O . LEU A 1 107 ? -17.260 -7.639 8.020 1.00 87.75 107 LEU A O 1
ATOM 834 N N . VAL A 1 108 ? -15.741 -6.007 8.118 1.00 90.94 108 VAL A N 1
ATOM 835 C CA . VAL A 1 108 ? -14.718 -6.779 7.402 1.00 90.94 108 VAL A CA 1
ATOM 836 C C . VAL A 1 108 ? -14.358 -8.043 8.189 1.00 90.94 108 VAL A C 1
ATOM 838 O O . VAL A 1 108 ? -14.326 -9.126 7.611 1.00 90.94 108 VAL A O 1
ATOM 841 N N . LEU A 1 109 ? -14.168 -7.922 9.505 1.00 90.94 109 LEU A N 1
ATOM 842 C CA . LEU A 1 109 ? -13.856 -9.046 10.392 1.00 90.94 109 LEU A CA 1
ATOM 843 C C . LEU A 1 109 ? -14.983 -10.082 10.485 1.00 90.94 109 LEU A C 1
ATOM 845 O O . LEU A 1 109 ? -14.722 -11.224 10.839 1.00 90.94 109 LEU A O 1
ATOM 849 N N . SER A 1 110 ? -16.231 -9.729 10.156 1.00 88.56 110 SER A N 1
ATOM 850 C CA . SER A 1 110 ? -17.309 -10.720 10.066 1.00 88.56 110 SER A CA 1
ATOM 851 C C . SER A 1 110 ? -17.293 -11.516 8.755 1.00 88.56 110 SER A C 1
ATOM 853 O O . SER A 1 110 ? -18.123 -12.405 8.586 1.00 88.56 110 SER A O 1
ATOM 855 N N . ILE A 1 111 ? -16.420 -11.159 7.805 1.00 86.38 111 ILE A N 1
ATOM 856 C CA . ILE A 1 111 ? -16.333 -11.767 6.470 1.00 86.38 111 ILE A CA 1
ATOM 857 C C . ILE A 1 111 ? -14.983 -12.468 6.272 1.00 86.38 111 ILE A C 1
ATOM 859 O O . ILE A 1 111 ? -14.943 -13.552 5.695 1.00 86.38 111 ILE A O 1
ATOM 863 N N . THR A 1 112 ? -13.884 -11.862 6.728 1.00 87.94 112 THR A N 1
ATOM 864 C CA . THR A 1 112 ? -12.523 -12.396 6.580 1.00 87.94 112 THR A CA 1
ATOM 865 C C . THR A 1 112 ? -11.703 -12.211 7.853 1.00 87.94 112 THR A C 1
ATOM 867 O O . THR A 1 112 ? -11.731 -11.153 8.481 1.00 87.94 112 THR A O 1
ATOM 870 N N . ASP A 1 113 ? -10.902 -13.224 8.180 1.00 88.50 113 ASP A N 1
ATOM 871 C CA . ASP A 1 113 ? -9.923 -13.175 9.270 1.00 88.50 113 ASP A CA 1
ATOM 872 C C . ASP A 1 113 ? -8.602 -12.502 8.839 1.00 88.50 113 ASP A C 1
ATOM 874 O O . ASP A 1 113 ? -7.728 -12.214 9.660 1.00 88.50 113 ASP A O 1
ATOM 878 N N . GLN A 1 114 ? -8.419 -12.242 7.537 1.00 93.00 114 GLN A N 1
ATOM 879 C CA . GLN A 1 114 ? -7.185 -11.680 6.980 1.00 93.00 114 GLN A CA 1
ATOM 880 C C . GLN A 1 114 ? -7.254 -10.155 6.887 1.00 93.00 114 GLN A C 1
ATOM 882 O O . GLN A 1 114 ? -7.242 -9.569 5.805 1.00 93.00 114 GLN A O 1
ATOM 887 N N . VAL A 1 115 ? -7.308 -9.503 8.049 1.00 94.88 115 VAL A N 1
ATOM 888 C CA . VAL A 1 115 ? -7.290 -8.039 8.161 1.00 94.88 115 VAL A CA 1
ATOM 889 C C . VAL A 1 115 ? -5.916 -7.554 8.607 1.00 94.88 115 VAL A C 1
ATOM 891 O O . VAL A 1 115 ? -5.349 -8.050 9.584 1.00 94.88 115 VAL A O 1
ATOM 894 N N . CYS A 1 116 ? -5.376 -6.573 7.887 1.00 96.62 116 CYS A N 1
ATOM 895 C CA . CYS A 1 116 ? -4.131 -5.895 8.209 1.00 96.62 116 CYS A CA 1
ATOM 896 C C . CYS A 1 116 ? -4.359 -4.390 8.353 1.00 96.62 116 CYS A C 1
ATOM 898 O O . CYS A 1 116 ? -4.891 -3.759 7.449 1.00 96.62 116 CYS A O 1
ATOM 900 N N . VAL A 1 117 ? -3.888 -3.781 9.438 1.00 97.19 117 VAL A N 1
ATOM 901 C CA . VAL A 1 117 ? -3.891 -2.321 9.588 1.00 97.19 117 VAL A CA 1
ATOM 902 C C . VAL A 1 117 ? -2.503 -1.745 9.341 1.00 97.19 117 VAL A C 1
ATOM 904 O O . VAL A 1 117 ? -1.505 -2.249 9.862 1.00 97.19 117 VAL A O 1
ATOM 907 N N . VAL A 1 118 ? -2.436 -0.652 8.582 1.00 97.19 118 VAL A N 1
ATOM 908 C CA . VAL A 1 118 ? -1.186 0.078 8.366 1.00 97.19 118 VAL A CA 1
ATOM 909 C C . VAL A 1 118 ? -0.967 1.089 9.494 1.00 97.19 118 VAL A C 1
ATOM 911 O O . VAL A 1 118 ? -1.549 2.168 9.511 1.00 97.19 118 VAL A O 1
ATOM 914 N N . ASN A 1 119 ? -0.151 0.716 10.476 1.00 95.50 119 ASN A N 1
ATOM 915 C CA . ASN A 1 119 ? -0.032 1.410 11.761 1.00 95.50 119 ASN A CA 1
ATOM 916 C C . ASN A 1 119 ? 0.641 2.789 11.696 1.00 95.50 119 ASN A C 1
ATOM 918 O O . ASN A 1 119 ? 0.488 3.585 12.607 1.00 95.50 119 ASN A O 1
ATOM 922 N N . ASP A 1 120 ? 1.364 3.115 10.634 1.00 95.50 120 ASP A N 1
ATOM 923 C CA . ASP A 1 120 ? 1.901 4.457 10.394 1.00 95.50 120 ASP A CA 1
ATOM 924 C C . ASP A 1 120 ? 1.063 5.244 9.374 1.00 95.50 120 ASP A C 1
ATOM 926 O O . ASP A 1 120 ? 1.375 6.397 9.088 1.00 95.50 120 ASP A O 1
ATOM 930 N N . ALA A 1 121 ? -0.020 4.652 8.862 1.00 96.56 121 ALA A N 1
ATOM 931 C CA . ALA A 1 121 ? -0.959 5.283 7.942 1.00 96.56 121 ALA A CA 1
ATOM 932 C C . ALA A 1 121 ? -2.367 5.419 8.548 1.00 96.56 121 ALA A C 1
ATOM 934 O O . ALA A 1 121 ? -3.367 5.422 7.827 1.00 96.56 121 ALA A O 1
ATOM 935 N N . ILE A 1 122 ? -2.457 5.546 9.877 1.00 96.44 122 ILE A N 1
ATOM 936 C CA . ILE A 1 122 ? -3.705 5.859 10.579 1.00 96.44 122 ILE A CA 1
ATOM 937 C C . ILE A 1 122 ? -3.586 7.070 11.505 1.00 96.44 122 ILE A C 1
ATOM 939 O O . ILE A 1 122 ? -2.529 7.336 12.079 1.00 96.44 122 ILE A O 1
ATOM 943 N N . LEU A 1 123 ? -4.707 7.768 11.706 1.00 95.88 123 LEU A N 1
ATOM 944 C CA . LEU A 1 123 ? -4.821 8.869 12.666 1.00 95.88 123 LEU A CA 1
ATOM 945 C C . LEU A 1 123 ? -5.830 8.548 13.773 1.00 95.88 123 LEU A C 1
ATOM 947 O O . LEU A 1 123 ? -7.033 8.578 13.542 1.00 95.88 123 LEU A O 1
ATOM 951 N N . ALA A 1 124 ? -5.352 8.282 14.986 1.00 94.75 124 ALA A N 1
ATOM 952 C CA . ALA A 1 124 ? -6.157 8.300 16.217 1.00 94.75 124 ALA A CA 1
ATOM 953 C C . ALA A 1 124 ? -6.353 9.718 16.795 1.00 94.75 124 ALA A C 1
ATOM 955 O O . ALA A 1 124 ? -5.829 10.689 16.257 1.00 94.75 124 ALA A O 1
ATOM 956 N N . GLY A 1 125 ? -7.066 9.848 17.921 1.00 92.56 125 GLY A N 1
ATOM 957 C CA . GLY A 1 125 ? -7.257 11.145 18.584 1.00 92.56 125 GLY A CA 1
ATOM 958 C C . GLY A 1 125 ? -5.974 11.731 19.188 1.00 92.56 125 GLY A C 1
ATOM 959 O O . GLY A 1 125 ? -5.830 12.950 19.256 1.00 92.56 125 GLY A O 1
ATOM 960 N N . ASN A 1 126 ? -5.031 10.879 19.596 1.00 94.50 126 ASN A N 1
ATOM 961 C CA . ASN A 1 126 ? -3.682 11.238 20.041 1.00 94.50 126 ASN A CA 1
ATOM 962 C C . ASN A 1 126 ? -2.752 10.005 19.985 1.00 94.50 126 ASN A C 1
ATOM 964 O O . ASN A 1 126 ? -3.200 8.901 19.672 1.00 94.50 126 ASN A O 1
ATOM 968 N N . LEU A 1 127 ? -1.465 10.190 20.304 1.00 94.50 127 LEU A N 1
ATOM 969 C CA . LEU A 1 127 ? -0.455 9.124 20.274 1.00 94.50 127 LEU A CA 1
ATOM 970 C C . LEU A 1 127 ? -0.771 7.958 21.224 1.00 94.50 127 LEU A C 1
ATOM 972 O O . LEU A 1 127 ? -0.596 6.803 20.850 1.00 94.50 127 LEU A O 1
ATOM 976 N N . GLU A 1 128 ? -1.247 8.242 22.435 1.00 95.19 128 GLU A N 1
ATOM 977 C CA . GLU A 1 128 ? -1.564 7.203 23.420 1.00 95.19 128 GLU A CA 1
ATOM 978 C C . GLU A 1 128 ? -2.719 6.319 22.936 1.00 95.19 128 GLU A C 1
ATOM 980 O O . GLU A 1 128 ? -2.605 5.096 22.923 1.00 95.19 128 GLU A O 1
ATOM 985 N N . GLN A 1 129 ? -3.792 6.936 22.434 1.00 94.44 129 GLN A N 1
ATOM 986 C CA . GLN A 1 129 ? -4.925 6.226 21.841 1.00 94.44 129 GLN A CA 1
ATOM 987 C C . GLN A 1 129 ? -4.520 5.418 20.608 1.00 94.44 129 GLN A C 1
ATOM 989 O O . GLN A 1 129 ? -5.081 4.350 20.372 1.00 94.44 129 GLN A O 1
ATOM 994 N N . HIS A 1 130 ? -3.563 5.914 19.821 1.00 96.38 130 HIS A N 1
ATOM 995 C CA . HIS A 1 130 ? -3.010 5.171 18.696 1.00 96.38 130 HIS A CA 1
ATOM 996 C C . HIS A 1 130 ? -2.331 3.888 19.185 1.00 96.38 130 HIS A C 1
ATOM 998 O O . HIS A 1 130 ? -2.688 2.800 18.737 1.00 96.38 130 HIS A O 1
ATOM 1004 N N . ILE A 1 131 ? -1.389 4.011 20.125 1.00 95.69 131 ILE A N 1
ATOM 1005 C CA . ILE A 1 131 ? -0.629 2.879 20.669 1.00 95.69 131 ILE A CA 1
ATOM 1006 C C . ILE A 1 131 ? -1.578 1.848 21.285 1.00 95.69 131 ILE A C 1
ATOM 1008 O O . ILE A 1 131 ? -1.556 0.691 20.871 1.00 95.69 131 ILE A O 1
ATOM 1012 N N . GLN A 1 132 ? -2.477 2.281 22.175 1.00 94.56 132 GLN A N 1
ATOM 1013 C CA . GLN A 1 132 ? -3.466 1.409 22.821 1.00 94.56 132 GLN A CA 1
ATOM 1014 C C . GLN A 1 132 ? -4.354 0.688 21.805 1.00 94.56 132 GLN A C 1
ATOM 1016 O O . GLN A 1 132 ? -4.740 -0.465 21.996 1.00 94.56 132 GLN A O 1
ATOM 1021 N N . TRP A 1 133 ? -4.709 1.361 20.710 1.00 94.75 133 TRP A N 1
ATOM 1022 C CA . TRP A 1 133 ? -5.520 0.740 19.678 1.00 94.75 133 TRP A CA 1
ATOM 1023 C C . TRP A 1 133 ? -4.739 -0.301 18.874 1.00 94.75 133 TRP A C 1
ATOM 1025 O O . TRP A 1 133 ? -5.286 -1.371 18.614 1.00 94.75 133 TRP A O 1
ATOM 1035 N N . VAL A 1 134 ? -3.472 -0.035 18.535 1.00 94.38 134 VAL A N 1
ATOM 1036 C CA . VAL A 1 134 ? -2.607 -1.036 17.891 1.00 94.38 134 VAL A CA 1
ATOM 1037 C C . VAL A 1 134 ? -2.425 -2.247 18.809 1.00 94.38 134 VAL A C 1
ATOM 1039 O O . VAL A 1 134 ? -2.609 -3.370 18.360 1.00 94.38 134 VAL A O 1
ATOM 1042 N N . GLU A 1 135 ? -2.165 -2.038 20.101 1.00 93.75 135 GLU A N 1
ATOM 1043 C CA . GLU A 1 135 ? -2.079 -3.125 21.088 1.00 93.75 135 GLU A CA 1
ATOM 1044 C C . GLU A 1 135 ? -3.360 -3.963 21.141 1.00 93.75 135 GLU A C 1
ATOM 1046 O O . GLU A 1 135 ? -3.298 -5.195 21.136 1.00 93.75 135 GLU A O 1
ATOM 1051 N N . LYS A 1 136 ? -4.523 -3.301 21.137 1.00 93.81 136 LYS A N 1
ATOM 1052 C CA . LYS A 1 136 ? -5.821 -3.975 21.120 1.00 93.81 136 LYS A CA 1
ATOM 1053 C C . LYS A 1 136 ? -5.976 -4.870 19.890 1.00 93.81 136 LYS A C 1
ATOM 1055 O O . LYS A 1 136 ? -6.304 -6.041 20.042 1.00 93.81 136 LYS A O 1
ATOM 1060 N N . ILE A 1 137 ? -5.740 -4.345 18.685 1.00 93.75 137 ILE A N 1
ATOM 1061 C CA . ILE A 1 137 ? -5.910 -5.146 17.463 1.00 93.75 137 ILE A CA 1
ATOM 1062 C C . ILE A 1 137 ? -4.892 -6.299 17.401 1.00 93.75 137 ILE A C 1
ATOM 1064 O O . ILE A 1 137 ? -5.238 -7.383 16.939 1.00 93.75 137 ILE A O 1
ATOM 1068 N N . SER A 1 138 ? -3.678 -6.120 17.938 1.00 91.62 138 SER A N 1
ATOM 1069 C CA . SER A 1 138 ? -2.689 -7.202 18.048 1.00 91.62 138 SER A CA 1
ATOM 1070 C C . SER A 1 138 ? -3.158 -8.322 18.978 1.00 91.62 138 SER A C 1
ATOM 1072 O O . SER A 1 138 ? -2.877 -9.493 18.708 1.00 91.62 138 SER A O 1
ATOM 1074 N N . PHE A 1 139 ? -3.861 -7.983 20.065 1.00 90.06 139 PHE A N 1
ATOM 1075 C CA . PHE A 1 139 ? -4.477 -8.963 20.963 1.00 90.06 139 PHE A CA 1
ATOM 1076 C C . PHE A 1 139 ? -5.635 -9.704 20.283 1.00 90.06 139 PHE A C 1
ATOM 1078 O O . PHE A 1 139 ? -5.740 -10.919 20.412 1.00 90.06 139 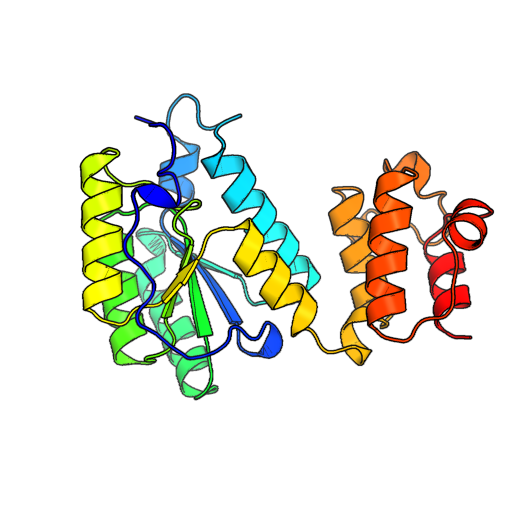PHE A O 1
ATOM 1085 N N . ASP A 1 140 ? -6.427 -8.996 19.477 1.00 89.81 140 ASP A N 1
ATOM 1086 C CA . ASP A 1 140 ? -7.527 -9.555 18.680 1.00 89.81 140 ASP A CA 1
ATOM 1087 C C . ASP A 1 140 ? -7.035 -10.337 17.432 1.00 89.81 140 ASP A C 1
ATOM 1089 O O . ASP A 1 140 ? -7.813 -10.623 16.525 1.00 89.81 140 ASP A O 1
ATOM 1093 N N . HIS A 1 141 ? -5.742 -10.688 17.362 1.00 89.94 141 HIS A N 1
ATOM 1094 C CA . HIS A 1 141 ? -5.088 -11.409 16.256 1.00 89.94 141 HIS A CA 1
ATOM 1095 C C . HIS A 1 141 ? -5.129 -10.722 14.881 1.00 89.94 141 HIS A C 1
ATOM 1097 O O . HIS A 1 141 ? -4.838 -11.343 13.851 1.00 89.94 141 HIS A O 1
ATOM 1103 N N . ILE A 1 142 ? -5.402 -9.419 14.857 1.00 93.69 142 ILE A N 1
ATOM 1104 C CA . ILE A 1 142 ? -5.389 -8.605 13.645 1.00 93.69 142 ILE A CA 1
ATOM 1105 C C . ILE A 1 142 ? -3.945 -8.204 13.337 1.00 93.69 142 ILE A C 1
ATOM 1107 O O . ILE A 1 142 ? -3.187 -7.732 14.191 1.00 93.69 142 ILE A O 1
ATOM 1111 N N . LYS A 1 143 ? -3.549 -8.385 12.076 1.00 94.94 143 LYS A N 1
ATOM 1112 C CA . LYS A 1 143 ? -2.207 -8.043 11.607 1.00 94.94 143 LYS A CA 1
ATOM 1113 C C . LYS A 1 143 ? -2.058 -6.519 11.599 1.00 94.94 143 LYS A C 1
ATOM 1115 O O . LYS A 1 143 ? -2.955 -5.797 11.187 1.00 94.94 143 LYS A O 1
ATOM 1120 N N . HIS A 1 144 ? -0.900 -6.012 11.998 1.00 95.25 144 HIS A N 1
ATOM 1121 C CA . HIS A 1 144 ? -0.519 -4.633 11.713 1.00 95.25 144 HIS A CA 1
ATOM 1122 C C . HIS A 1 144 ? 0.903 -4.564 11.160 1.00 95.25 144 HIS A C 1
ATOM 1124 O O . HIS A 1 144 ? 1.792 -5.322 11.569 1.00 95.25 144 HIS A O 1
ATOM 1130 N N . LEU A 1 145 ? 1.113 -3.653 10.218 1.00 94.94 145 LEU A N 1
ATOM 1131 C CA . LEU A 1 145 ? 2.388 -3.411 9.547 1.00 94.94 145 LEU A CA 1
ATOM 1132 C C . LEU A 1 145 ? 2.589 -1.910 9.380 1.00 94.94 145 LEU A C 1
ATOM 1134 O O . LEU A 1 145 ? 1.628 -1.155 9.404 1.00 94.94 145 LEU A O 1
ATOM 1138 N N . ASN A 1 146 ? 3.833 -1.489 9.192 1.00 94.88 146 ASN A N 1
ATOM 1139 C CA . ASN A 1 146 ? 4.110 -0.135 8.730 1.00 94.88 146 ASN A CA 1
ATOM 1140 C C . ASN A 1 146 ? 4.101 -0.098 7.191 1.00 94.88 146 ASN A C 1
ATOM 1142 O O . ASN A 1 146 ? 4.221 -1.140 6.532 1.00 94.88 146 ASN A O 1
ATOM 1146 N N . THR A 1 147 ? 3.987 1.097 6.629 1.00 95.44 147 THR A N 1
ATOM 1147 C CA . THR A 1 147 ? 3.847 1.346 5.192 1.00 95.44 147 THR A CA 1
ATOM 1148 C C . THR A 1 147 ? 5.017 0.745 4.418 1.00 95.44 147 THR A C 1
ATOM 1150 O O . THR A 1 147 ? 4.818 0.005 3.455 1.00 95.44 147 THR A O 1
ATOM 1153 N N . GLN A 1 148 ? 6.245 0.955 4.900 1.00 92.00 148 GLN A N 1
ATOM 1154 C CA . GLN A 1 148 ? 7.455 0.420 4.272 1.00 92.00 148 GLN A CA 1
ATOM 1155 C C . GLN A 1 148 ? 7.445 -1.116 4.164 1.00 92.00 148 GLN A C 1
ATOM 1157 O O . GLN A 1 148 ? 7.757 -1.668 3.107 1.00 92.00 148 GLN A O 1
ATOM 1162 N N . ASN A 1 149 ? 7.093 -1.826 5.243 1.00 91.06 149 ASN A N 1
ATOM 1163 C CA . ASN A 1 149 ? 7.051 -3.288 5.223 1.00 91.06 149 ASN A CA 1
ATOM 1164 C C . ASN A 1 149 ? 5.930 -3.809 4.329 1.00 91.06 149 ASN A C 1
ATOM 1166 O O . ASN A 1 149 ? 6.138 -4.807 3.642 1.00 91.06 149 ASN A O 1
ATOM 1170 N N . LEU A 1 150 ? 4.769 -3.152 4.336 1.00 95.38 150 LEU A N 1
ATOM 1171 C CA . LEU A 1 150 ? 3.645 -3.548 3.499 1.00 95.38 150 LEU A CA 1
ATOM 1172 C C . LEU A 1 150 ? 3.997 -3.441 2.012 1.00 95.38 150 LEU A C 1
ATOM 1174 O O . LEU A 1 150 ? 3.853 -4.422 1.291 1.00 95.38 150 LEU A O 1
ATOM 1178 N N . ILE A 1 151 ? 4.535 -2.296 1.580 1.00 92.75 151 ILE A N 1
ATOM 1179 C CA . ILE A 1 151 ? 4.969 -2.068 0.194 1.00 92.75 151 ILE A CA 1
ATOM 1180 C C . ILE A 1 151 ? 5.970 -3.135 -0.225 1.00 92.75 151 ILE A C 1
ATOM 1182 O O . ILE A 1 151 ? 5.813 -3.741 -1.280 1.00 92.75 151 ILE A O 1
ATOM 1186 N N . ARG A 1 152 ? 6.967 -3.419 0.622 1.00 87.88 152 ARG A N 1
ATOM 1187 C CA . ARG A 1 152 ? 7.955 -4.465 0.349 1.00 87.88 152 ARG A CA 1
ATOM 1188 C C . ARG A 1 152 ? 7.296 -5.836 0.162 1.00 87.88 152 ARG A C 1
ATOM 1190 O O . ARG A 1 152 ? 7.669 -6.557 -0.756 1.00 87.88 152 ARG A O 1
ATOM 1197 N N . LEU A 1 153 ? 6.343 -6.209 1.018 1.00 90.88 153 LEU A N 1
ATOM 1198 C CA . LEU A 1 153 ? 5.643 -7.494 0.914 1.00 90.88 153 LEU A CA 1
ATOM 1199 C C . LEU A 1 153 ? 4.762 -7.569 -0.337 1.00 90.88 153 LEU A C 1
ATOM 1201 O O . LEU A 1 153 ? 4.771 -8.594 -1.015 1.00 90.88 153 LEU A O 1
ATOM 1205 N N . TRP A 1 154 ? 4.063 -6.490 -0.685 1.00 93.88 154 TRP A N 1
ATOM 1206 C CA . TRP A 1 154 ? 3.323 -6.409 -1.941 1.00 93.88 154 TRP A CA 1
ATOM 1207 C C . TRP A 1 154 ? 4.241 -6.564 -3.155 1.00 93.88 154 TRP A C 1
ATOM 1209 O O . TRP A 1 154 ? 3.948 -7.366 -4.034 1.00 93.88 154 TRP A O 1
ATOM 1219 N N . SER A 1 155 ? 5.392 -5.888 -3.172 1.00 85.62 155 SER A N 1
ATOM 1220 C CA . SER A 1 155 ? 6.376 -6.027 -4.253 1.00 85.62 155 SER A CA 1
ATOM 1221 C C . SER A 1 155 ? 6.905 -7.449 -4.404 1.00 85.62 155 SER A C 1
ATOM 1223 O O . SER A 1 155 ? 7.087 -7.911 -5.521 1.00 85.62 155 SER A O 1
ATOM 1225 N N . LEU A 1 156 ? 7.175 -8.131 -3.288 1.00 84.69 156 LEU A N 1
ATOM 1226 C CA . LEU A 1 156 ? 7.750 -9.480 -3.291 1.00 84.69 156 LEU A CA 1
ATOM 1227 C C . LEU A 1 156 ? 6.737 -10.580 -3.619 1.00 84.69 156 LEU A C 1
ATOM 1229 O O . LEU A 1 156 ? 7.140 -11.683 -3.968 1.00 84.69 156 LEU A O 1
ATOM 1233 N N . SER A 1 157 ? 5.446 -10.305 -3.448 1.00 88.56 157 SER A N 1
ATOM 1234 C CA . SER A 1 157 ? 4.367 -11.255 -3.743 1.00 88.56 157 SER A CA 1
ATOM 1235 C C . SER A 1 157 ? 3.736 -11.037 -5.114 1.00 88.56 157 SER A C 1
ATOM 1237 O O . SER A 1 157 ? 2.980 -11.888 -5.570 1.00 88.56 157 SER A O 1
ATOM 1239 N N . ALA A 1 158 ? 4.016 -9.908 -5.767 1.00 86.81 158 ALA A N 1
ATO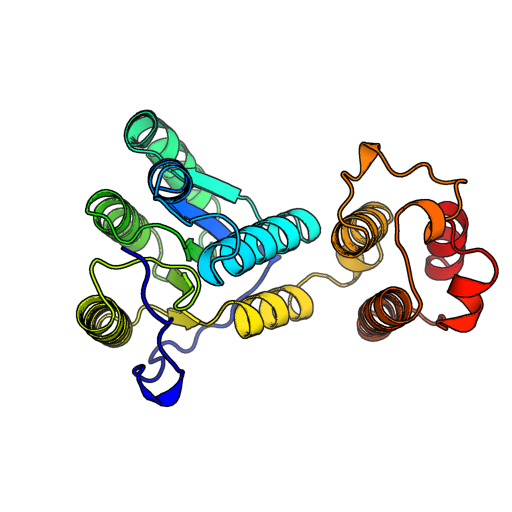M 1240 C CA . ALA A 1 158 ? 3.463 -9.612 -7.077 1.00 86.81 158 ALA A CA 1
ATOM 1241 C C . ALA A 1 158 ? 3.971 -10.624 -8.126 1.00 86.81 158 ALA A C 1
ATOM 1243 O O . ALA A 1 158 ? 5.170 -10.912 -8.161 1.00 86.81 158 ALA A O 1
ATOM 1244 N N . PRO A 1 159 ? 3.086 -11.174 -8.983 1.00 87.75 159 PRO A N 1
ATOM 1245 C CA . PRO A 1 159 ? 3.487 -12.144 -9.996 1.00 87.75 159 PRO A CA 1
ATOM 1246 C C . PRO A 1 159 ? 4.538 -11.563 -10.945 1.00 87.75 159 PRO A C 1
ATOM 1248 O O . PRO A 1 159 ? 4.346 -10.476 -11.493 1.00 87.75 159 PRO A O 1
ATOM 1251 N N . SER A 1 160 ? 5.621 -12.298 -11.202 1.00 87.12 160 SER A N 1
ATOM 1252 C CA . SER A 1 160 ? 6.685 -11.836 -12.107 1.00 87.12 160 SER A CA 1
ATOM 1253 C C . SER A 1 160 ? 6.167 -11.565 -13.522 1.00 87.12 160 SER A C 1
ATOM 1255 O O . SER A 1 160 ? 6.563 -10.579 -14.137 1.00 87.12 160 SER A O 1
ATOM 1257 N N . GLU A 1 161 ? 5.207 -12.369 -13.999 1.00 87.38 161 GLU A N 1
ATOM 1258 C CA . GLU A 1 161 ? 4.506 -12.146 -15.274 1.00 87.38 161 GLU A CA 1
ATOM 1259 C C . GLU A 1 161 ? 3.814 -10.780 -15.326 1.00 87.38 161 GLU A C 1
ATOM 1261 O O . GLU A 1 161 ? 3.829 -10.111 -16.357 1.00 87.38 161 GLU A O 1
ATOM 1266 N N . TYR A 1 162 ? 3.233 -10.341 -14.206 1.00 88.62 162 TYR A N 1
ATOM 1267 C CA . TYR A 1 162 ? 2.620 -9.024 -14.106 1.00 88.62 162 TYR A CA 1
ATOM 1268 C C . TYR A 1 162 ? 3.686 -7.923 -14.083 1.00 88.62 162 TYR A C 1
ATOM 1270 O O . TYR A 1 162 ? 3.593 -6.977 -14.865 1.00 88.62 162 TYR A O 1
ATOM 1278 N N . ILE A 1 163 ? 4.719 -8.059 -13.243 1.00 88.06 163 ILE A N 1
ATOM 1279 C CA . ILE A 1 163 ? 5.789 -7.056 -13.091 1.00 88.06 163 ILE A CA 1
ATOM 1280 C C . ILE A 1 163 ? 6.507 -6.786 -14.421 1.00 88.06 163 ILE A C 1
ATOM 1282 O O . ILE A 1 163 ? 6.828 -5.634 -14.716 1.00 88.06 163 ILE A O 1
ATOM 1286 N N . LEU A 1 164 ? 6.735 -7.831 -15.220 1.00 90.94 164 LEU A N 1
ATOM 1287 C CA . LEU A 1 164 ? 7.407 -7.750 -16.521 1.00 90.94 164 LEU A CA 1
ATOM 1288 C C . LEU A 1 164 ? 6.453 -7.509 -17.701 1.00 90.94 164 LEU A C 1
ATOM 1290 O O . LEU A 1 164 ? 6.901 -7.394 -18.840 1.00 90.94 164 LEU A O 1
ATOM 1294 N N . SER A 1 165 ? 5.142 -7.426 -17.465 1.00 90.88 165 SER A N 1
ATOM 1295 C CA . SER A 1 165 ? 4.185 -7.087 -18.520 1.00 90.88 165 SER A CA 1
ATOM 1296 C C . SER A 1 165 ? 4.315 -5.622 -18.944 1.00 90.88 165 SER A C 1
ATOM 1298 O O . SER A 1 165 ? 4.680 -4.765 -18.140 1.00 90.88 165 SER A O 1
ATOM 1300 N N . ASP A 1 166 ? 3.909 -5.300 -20.178 1.00 90.50 166 ASP A N 1
ATOM 1301 C CA . ASP A 1 166 ? 3.870 -3.913 -20.678 1.00 90.50 166 ASP A CA 1
ATOM 1302 C C . ASP A 1 166 ? 3.118 -2.979 -19.710 1.00 90.50 166 ASP A C 1
ATOM 1304 O O . ASP A 1 166 ? 3.516 -1.838 -19.468 1.00 90.50 166 ASP A O 1
ATOM 1308 N N . LYS A 1 167 ? 2.046 -3.490 -19.098 1.00 89.56 167 LYS A N 1
ATOM 1309 C CA . LYS A 1 167 ? 1.249 -2.759 -18.117 1.00 89.56 167 LYS A CA 1
ATOM 1310 C C . LYS A 1 167 ? 1.992 -2.564 -16.795 1.00 89.56 167 LYS A C 1
ATOM 1312 O O . LYS A 1 167 ? 2.042 -1.438 -16.307 1.00 89.56 167 LYS A O 1
ATOM 1317 N N . GLY A 1 168 ? 2.584 -3.621 -16.239 1.00 88.38 168 GLY A N 1
ATOM 1318 C CA . GLY A 1 168 ? 3.360 -3.549 -14.997 1.00 88.38 168 GLY A CA 1
ATOM 1319 C C . GLY A 1 168 ? 4.568 -2.620 -15.118 1.00 88.38 168 GLY A C 1
ATOM 1320 O O . GLY A 1 168 ? 4.806 -1.805 -14.229 1.00 88.38 168 GLY A O 1
ATOM 1321 N N . ILE A 1 169 ? 5.263 -2.656 -16.259 1.00 92.31 169 ILE A N 1
ATOM 1322 C CA . ILE A 1 169 ? 6.385 -1.762 -16.581 1.00 92.31 169 ILE A CA 1
ATOM 1323 C C . ILE A 1 169 ? 5.926 -0.300 -16.617 1.00 92.31 169 ILE A C 1
ATOM 1325 O O . ILE A 1 169 ? 6.514 0.544 -15.939 1.00 92.31 169 ILE A O 1
ATOM 1329 N N . LEU A 1 170 ? 4.864 0.006 -17.375 1.00 93.19 170 LEU A N 1
ATOM 1330 C CA . LEU A 1 170 ? 4.314 1.362 -17.461 1.00 93.19 170 LEU A CA 1
ATOM 1331 C C . LEU A 1 170 ? 3.900 1.882 -16.080 1.00 93.19 170 LEU A C 1
ATOM 1333 O O . LEU A 1 170 ? 4.225 3.015 -15.729 1.00 93.19 170 LEU A O 1
ATOM 1337 N N . LEU A 1 171 ? 3.198 1.062 -15.299 1.00 90.19 171 LEU A N 1
ATOM 1338 C CA . LEU A 1 171 ? 2.716 1.440 -13.975 1.00 90.19 171 LEU A CA 1
ATOM 1339 C C . LEU A 1 171 ? 3.858 1.654 -12.974 1.00 90.19 171 LEU A C 1
ATOM 1341 O O . LEU A 1 171 ? 3.826 2.629 -12.223 1.00 90.19 171 LEU A O 1
ATOM 1345 N N . ALA A 1 172 ? 4.892 0.810 -13.002 1.00 90.25 172 ALA A N 1
ATOM 1346 C CA . ALA A 1 172 ? 6.081 0.985 -12.173 1.00 90.25 172 ALA A CA 1
ATOM 1347 C C . ALA A 1 172 ? 6.835 2.276 -12.531 1.00 90.25 172 ALA A C 1
ATOM 1349 O O . ALA A 1 172 ? 7.223 3.029 -11.639 1.00 90.25 172 ALA A O 1
ATOM 1350 N N . ILE A 1 173 ? 6.997 2.577 -13.825 1.00 92.56 173 ILE A N 1
ATOM 1351 C CA . ILE A 1 173 ? 7.618 3.832 -14.274 1.00 92.56 173 ILE A CA 1
ATOM 1352 C C . ILE A 1 173 ? 6.772 5.029 -13.836 1.00 92.56 173 ILE A C 1
ATOM 1354 O O . ILE A 1 173 ? 7.316 5.971 -13.264 1.00 92.56 173 ILE A O 1
ATOM 1358 N N . ALA A 1 174 ? 5.455 4.982 -14.056 1.00 90.62 174 ALA A N 1
ATOM 1359 C CA . ALA A 1 174 ? 4.517 6.037 -13.679 1.00 90.62 174 ALA A CA 1
ATOM 1360 C C . ALA A 1 174 ? 4.565 6.363 -12.180 1.00 90.62 174 ALA A C 1
ATOM 1362 O O . ALA A 1 174 ? 4.606 7.539 -11.807 1.00 90.62 174 ALA A O 1
ATOM 1363 N N . GLU A 1 175 ? 4.643 5.331 -11.334 1.00 88.56 175 GLU A N 1
ATOM 1364 C CA . GLU A 1 175 ? 4.854 5.468 -9.892 1.00 88.56 175 GLU A CA 1
ATOM 1365 C C . GLU A 1 175 ? 6.149 6.236 -9.587 1.00 88.56 175 GLU A C 1
ATOM 1367 O O . GLU A 1 175 ? 6.118 7.199 -8.818 1.00 88.56 175 GLU A O 1
ATOM 1372 N N . GLN A 1 176 ? 7.266 5.855 -10.219 1.00 89.88 176 GLN A N 1
ATOM 1373 C CA . GLN A 1 176 ? 8.579 6.459 -9.967 1.00 89.88 176 GLN A CA 1
ATOM 1374 C C . GLN A 1 176 ? 8.687 7.914 -10.436 1.00 89.88 176 GLN A C 1
ATOM 1376 O O . GLN A 1 176 ? 9.307 8.732 -9.758 1.00 89.88 176 GLN A O 1
ATOM 1381 N N . VAL A 1 177 ? 8.078 8.259 -11.573 1.00 90.75 177 VAL A N 1
ATOM 1382 C CA . VAL A 1 177 ? 8.100 9.638 -12.095 1.00 90.75 177 VAL A CA 1
ATOM 1383 C C . VAL A 1 177 ? 6.970 10.510 -11.539 1.00 90.75 177 VAL A C 1
ATOM 1385 O O . VAL A 1 177 ? 6.913 11.707 -11.816 1.00 90.75 177 VAL A O 1
ATOM 1388 N N . GLY A 1 178 ? 6.049 9.928 -10.763 1.00 85.62 178 GLY A N 1
ATOM 1389 C CA . GLY A 1 178 ? 4.907 10.640 -10.191 1.00 85.62 178 GLY A CA 1
ATOM 1390 C C . GLY A 1 178 ? 3.943 11.198 -11.244 1.00 85.62 178 GLY A C 1
ATOM 1391 O O . GLY A 1 178 ? 3.387 12.280 -11.046 1.00 85.62 178 GLY A O 1
ATOM 1392 N N . ARG A 1 179 ? 3.761 10.492 -12.367 1.00 88.81 179 ARG A N 1
ATOM 1393 C CA . ARG A 1 179 ? 2.848 10.875 -13.461 1.00 88.81 179 ARG A CA 1
ATOM 1394 C C . ARG A 1 179 ? 1.731 9.865 -13.616 1.00 88.81 179 ARG A C 1
ATOM 1396 O O . ARG A 1 179 ? 1.889 8.697 -13.272 1.00 88.81 179 ARG A O 1
ATOM 1403 N N . HIS A 1 180 ? 0.605 10.303 -14.169 1.00 87.12 180 HIS A N 1
ATOM 1404 C CA . HIS A 1 180 ? -0.441 9.357 -14.532 1.00 87.12 180 HIS A CA 1
ATOM 1405 C C . HIS A 1 180 ? 0.018 8.521 -15.748 1.00 87.12 180 HIS A C 1
ATOM 1407 O O . HIS A 1 180 ? 0.616 9.084 -16.665 1.00 87.12 180 HIS A O 1
ATOM 1413 N N . PRO A 1 181 ? -0.282 7.209 -15.831 1.00 88.25 181 PRO A N 1
ATOM 1414 C CA . PRO A 1 181 ? 0.183 6.354 -16.933 1.00 88.25 181 PRO A CA 1
ATOM 1415 C C . PRO A 1 181 ? -0.167 6.878 -18.332 1.00 88.25 181 PRO A C 1
ATOM 1417 O O . PRO A 1 181 ? 0.623 6.753 -19.259 1.00 88.25 181 PRO A O 1
ATOM 1420 N N . MET A 1 182 ? -1.333 7.516 -18.482 1.00 89.88 182 MET A N 1
ATOM 1421 C CA . MET A 1 182 ? -1.773 8.106 -19.757 1.00 89.88 182 MET A CA 1
ATOM 1422 C C . MET A 1 182 ? -1.034 9.397 -20.150 1.00 89.88 182 MET A C 1
ATOM 1424 O O . MET A 1 182 ? -1.170 9.847 -21.283 1.00 89.88 182 MET A O 1
ATOM 1428 N N . GLU A 1 183 ? -0.282 10.012 -19.236 1.00 91.06 183 GLU A N 1
ATOM 1429 C CA . GLU A 1 183 ? 0.527 11.209 -19.513 1.00 91.06 183 GLU A CA 1
ATOM 1430 C C . GLU A 1 183 ? 1.915 10.854 -20.072 1.00 91.06 183 GLU A C 1
ATOM 1432 O O . GLU A 1 183 ? 2.625 11.726 -20.582 1.00 91.06 183 GLU A O 1
ATOM 1437 N N . ILE A 1 184 ? 2.311 9.581 -19.974 1.00 92.25 184 ILE A N 1
ATOM 1438 C CA . ILE A 1 184 ? 3.625 9.094 -20.390 1.00 92.25 184 ILE A CA 1
ATOM 1439 C C . ILE A 1 184 ? 3.543 8.644 -21.843 1.00 92.25 184 ILE A C 1
ATOM 1441 O O . ILE A 1 184 ? 2.933 7.625 -22.169 1.00 92.25 184 ILE A O 1
ATOM 1445 N N . HIS A 1 185 ? 4.180 9.404 -22.730 1.00 93.06 185 HIS A N 1
ATOM 1446 C CA . HIS A 1 185 ? 4.244 9.047 -24.140 1.00 93.06 185 HIS A CA 1
ATOM 1447 C C . HIS A 1 185 ? 5.366 8.021 -24.387 1.00 93.06 185 HIS A C 1
ATOM 1449 O O . HIS A 1 185 ? 6.484 8.250 -23.918 1.00 93.06 185 HIS A O 1
ATOM 1455 N N . PRO A 1 186 ? 5.133 6.934 -25.154 1.00 92.81 186 PRO A N 1
ATOM 1456 C CA . PRO A 1 186 ? 6.098 5.840 -25.283 1.00 92.81 186 PRO A CA 1
ATOM 1457 C C . PRO A 1 186 ? 7.483 6.228 -25.817 1.00 92.81 186 PRO A C 1
ATOM 1459 O O . PRO A 1 186 ? 8.484 5.639 -25.416 1.00 92.81 186 PRO A O 1
ATOM 1462 N N . GLU A 1 187 ? 7.517 7.218 -26.709 1.00 94.19 187 GLU A N 1
ATOM 1463 C CA . GLU A 1 187 ? 8.714 7.691 -27.420 1.00 94.19 187 GLU A CA 1
ATOM 1464 C C . GLU A 1 187 ? 9.397 8.895 -26.752 1.00 94.19 187 GLU A C 1
ATOM 1466 O O . GLU A 1 187 ? 10.488 9.292 -27.161 1.00 94.19 187 GLU A O 1
ATOM 1471 N N . ILE A 1 188 ? 8.763 9.514 -25.748 1.00 94.38 188 ILE A N 1
ATOM 1472 C CA . ILE A 1 188 ? 9.344 10.677 -25.072 1.00 94.38 188 ILE A CA 1
ATOM 1473 C C . ILE A 1 188 ? 10.356 10.199 -24.034 1.00 94.38 188 ILE A C 1
ATOM 1475 O O . ILE A 1 188 ? 10.122 9.251 -23.287 1.00 94.38 188 ILE A O 1
ATOM 1479 N N . ASP A 1 189 ? 11.483 10.902 -23.983 1.00 94.31 189 ASP A N 1
ATOM 1480 C CA . ASP A 1 189 ? 12.521 10.698 -22.984 1.00 94.31 189 ASP A CA 1
ATOM 1481 C C . ASP A 1 189 ? 11.966 10.860 -21.560 1.00 94.31 189 ASP A C 1
ATOM 1483 O O . ASP A 1 189 ? 11.474 11.928 -21.181 1.00 94.31 189 ASP A O 1
ATOM 1487 N N . LEU A 1 190 ? 12.067 9.802 -20.758 1.00 94.75 190 LEU A N 1
ATOM 1488 C CA . LEU A 1 190 ? 11.511 9.728 -19.414 1.00 94.75 190 LEU A CA 1
ATOM 1489 C C . LEU A 1 190 ? 12.185 10.688 -18.428 1.00 94.75 190 LEU A C 1
ATOM 1491 O O . LEU A 1 190 ? 11.577 11.050 -17.416 1.00 94.75 190 LEU A O 1
ATOM 1495 N N . ARG A 1 191 ? 13.388 11.186 -18.739 1.00 93.88 191 ARG A N 1
ATOM 1496 C CA . ARG A 1 191 ? 14.040 12.252 -17.959 1.00 93.88 191 ARG A CA 1
ATOM 1497 C C . ARG A 1 191 ? 13.205 13.532 -17.961 1.00 93.88 191 ARG A C 1
ATOM 1499 O O . ARG A 1 191 ? 13.182 14.242 -16.959 1.00 93.88 191 ARG A O 1
ATOM 1506 N N . ASN A 1 192 ? 12.435 13.775 -19.026 1.00 92.62 192 ASN A N 1
ATOM 1507 C CA . ASN A 1 192 ? 11.504 14.906 -19.103 1.00 92.62 192 ASN A CA 1
ATOM 1508 C C . ASN A 1 192 ? 10.337 14.776 -18.113 1.00 92.62 192 ASN A C 1
ATOM 1510 O O . ASN A 1 192 ? 9.748 15.782 -17.719 1.00 92.62 192 ASN A O 1
ATOM 1514 N N . TYR A 1 193 ? 10.012 13.552 -17.690 1.00 91.50 193 TYR A N 1
ATOM 1515 C CA . TYR A 1 193 ? 8.993 13.292 -16.674 1.00 91.50 193 TYR A CA 1
ATOM 1516 C C . TYR A 1 193 ? 9.557 13.255 -15.250 1.00 91.50 193 TYR A C 1
ATOM 1518 O O . TYR A 1 193 ? 8.769 13.219 -14.309 1.00 91.50 193 TYR A O 1
ATOM 1526 N N . GLY A 1 194 ? 10.882 13.330 -15.080 1.00 89.69 194 GLY A N 1
ATOM 1527 C CA . GLY A 1 194 ? 11.553 13.304 -13.776 1.00 89.69 194 GLY A CA 1
ATOM 1528 C C . GLY A 1 194 ? 12.306 12.008 -13.469 1.00 89.69 194 GLY A C 1
ATOM 1529 O O . GLY A 1 194 ? 12.803 11.862 -12.352 1.00 89.69 194 GLY A O 1
ATOM 1530 N N . LEU A 1 195 ? 12.422 11.085 -14.434 1.00 92.69 195 LEU A N 1
ATOM 1531 C CA . LEU A 1 195 ? 13.232 9.878 -14.267 1.00 92.69 195 LEU A CA 1
ATOM 1532 C C . LEU A 1 195 ? 14.708 10.251 -14.063 1.00 92.69 195 LEU A C 1
ATOM 1534 O O . LEU A 1 195 ? 15.276 11.049 -14.813 1.00 92.69 195 LEU A O 1
ATOM 1538 N N . ASN A 1 196 ? 15.334 9.660 -13.052 1.00 91.81 196 ASN A N 1
ATOM 1539 C CA . ASN A 1 196 ? 16.730 9.885 -12.692 1.00 91.81 196 ASN A CA 1
ATOM 1540 C C . ASN A 1 196 ? 17.437 8.549 -12.408 1.00 91.81 196 ASN A C 1
ATOM 1542 O O . ASN A 1 196 ? 16.808 7.494 -12.388 1.00 91.81 196 ASN A O 1
ATOM 1546 N N . GLN A 1 197 ? 18.751 8.591 -12.177 1.00 91.69 197 GLN A N 1
ATOM 1547 C CA . GLN A 1 197 ? 19.549 7.377 -11.991 1.00 91.69 197 GLN A CA 1
ATOM 1548 C C . GLN A 1 197 ? 19.037 6.503 -10.838 1.00 91.69 197 GLN A C 1
ATOM 1550 O O . GLN A 1 197 ? 18.863 5.308 -11.025 1.00 91.69 197 GLN A O 1
ATOM 1555 N N . SER A 1 198 ? 18.721 7.085 -9.676 1.00 90.25 198 SER A N 1
ATOM 1556 C CA . SER A 1 198 ? 18.280 6.295 -8.520 1.00 90.25 198 SER A CA 1
ATOM 1557 C C . SER A 1 198 ? 16.921 5.627 -8.737 1.00 90.25 198 SER A C 1
ATOM 1559 O O . SER A 1 198 ? 16.686 4.534 -8.224 1.00 90.25 198 SER A O 1
ATOM 1561 N N . THR A 1 199 ? 16.030 6.251 -9.513 1.00 90.75 199 THR A N 1
ATOM 1562 C CA . THR A 1 199 ? 14.764 5.618 -9.919 1.00 90.75 199 THR A CA 1
ATOM 1563 C C . THR A 1 199 ? 14.984 4.501 -10.932 1.00 90.75 199 THR A C 1
ATOM 1565 O O . THR A 1 199 ? 14.325 3.468 -10.837 1.00 90.75 199 THR A O 1
ATOM 1568 N N . VAL A 1 200 ? 15.930 4.661 -11.862 1.00 93.25 200 VAL A N 1
ATOM 1569 C CA . VAL A 1 200 ? 16.310 3.586 -12.790 1.00 93.25 200 VAL A CA 1
ATOM 1570 C C . VAL A 1 200 ? 16.931 2.408 -12.050 1.00 93.25 200 VAL A C 1
ATOM 1572 O O . VAL A 1 200 ? 16.529 1.278 -12.308 1.00 93.25 200 VAL A O 1
ATOM 1575 N N . ASP A 1 201 ? 17.839 2.653 -11.106 1.00 92.38 201 ASP A N 1
ATOM 1576 C CA . ASP A 1 201 ? 18.474 1.595 -10.314 1.00 92.38 201 ASP A CA 1
ATOM 1577 C C . ASP A 1 201 ? 17.413 0.759 -9.579 1.00 92.38 201 ASP A C 1
ATOM 1579 O O . ASP A 1 201 ? 17.408 -0.467 -9.672 1.00 92.38 201 ASP A O 1
ATOM 1583 N N . TYR A 1 202 ? 16.432 1.421 -8.949 1.00 90.12 202 TYR A N 1
ATOM 1584 C CA . TYR A 1 202 ? 15.300 0.747 -8.308 1.00 90.12 202 TYR A CA 1
ATOM 1585 C C . TYR A 1 202 ? 14.465 -0.099 -9.284 1.00 90.12 202 TYR A C 1
ATOM 1587 O O . TYR A 1 202 ? 14.106 -1.236 -8.970 1.00 90.12 202 TYR A O 1
ATOM 1595 N N . LEU A 1 203 ? 14.130 0.444 -10.460 1.00 91.88 203 LEU A N 1
ATOM 1596 C CA . LEU A 1 203 ? 13.328 -0.264 -11.464 1.00 91.88 203 LEU A CA 1
ATOM 1597 C C . LEU A 1 203 ? 14.073 -1.477 -12.030 1.00 91.88 203 LEU A C 1
ATOM 1599 O O . LEU A 1 203 ? 13.489 -2.551 -12.165 1.00 91.88 203 LEU A O 1
ATOM 1603 N N . VAL A 1 204 ? 15.367 -1.330 -12.308 1.00 93.38 204 VAL A N 1
ATOM 1604 C CA . VAL A 1 204 ? 16.216 -2.426 -12.781 1.00 93.38 204 VAL A CA 1
ATOM 1605 C C . VAL A 1 204 ? 16.333 -3.515 -11.721 1.00 93.38 204 VAL A C 1
ATOM 1607 O O . VAL A 1 204 ? 16.185 -4.688 -12.059 1.00 93.38 204 VAL A O 1
ATOM 1610 N N . ASP A 1 205 ? 16.518 -3.160 -10.449 1.00 90.62 205 ASP A N 1
ATOM 1611 C CA . ASP A 1 205 ? 16.526 -4.133 -9.353 1.00 90.62 205 ASP A CA 1
ATOM 1612 C C . ASP A 1 205 ? 15.185 -4.874 -9.239 1.00 90.62 205 ASP A C 1
ATOM 1614 O O . ASP A 1 205 ? 15.166 -6.099 -9.083 1.00 90.62 205 ASP A O 1
ATOM 1618 N N . LEU A 1 206 ? 14.060 -4.161 -9.382 1.00 88.69 206 LEU A N 1
ATOM 1619 C CA . LEU A 1 206 ? 12.722 -4.757 -9.407 1.00 88.69 206 LEU A CA 1
ATOM 1620 C C . LEU A 1 206 ? 12.575 -5.763 -10.557 1.00 88.69 206 LEU A C 1
ATOM 1622 O O . LEU A 1 206 ? 12.104 -6.880 -10.334 1.00 88.69 206 LEU A O 1
ATOM 1626 N N . TRP A 1 207 ? 12.969 -5.399 -11.777 1.00 91.69 207 TRP A N 1
ATOM 1627 C CA . TRP A 1 207 ? 12.834 -6.277 -12.942 1.00 91.69 207 TRP A CA 1
ATOM 1628 C C . TRP A 1 207 ? 13.804 -7.462 -12.892 1.00 91.69 207 TRP A C 1
ATOM 1630 O O . TRP A 1 207 ? 13.402 -8.591 -13.181 1.00 91.69 207 TRP A O 1
ATOM 1640 N N . ARG A 1 208 ? 15.046 -7.254 -12.437 1.00 90.50 208 ARG A N 1
ATOM 1641 C CA . ARG A 1 208 ? 16.035 -8.326 -12.228 1.00 90.50 208 ARG A CA 1
ATOM 1642 C C . ARG A 1 208 ? 15.582 -9.337 -11.189 1.00 90.50 208 ARG A C 1
ATOM 1644 O O . ARG A 1 208 ? 15.693 -10.539 -11.421 1.00 90.50 208 ARG A O 1
ATOM 1651 N N . ALA A 1 209 ? 15.011 -8.869 -10.078 1.00 86.75 209 ALA A N 1
ATOM 1652 C CA . ALA A 1 209 ? 14.428 -9.745 -9.063 1.00 86.75 209 ALA A CA 1
ATOM 1653 C C . ALA A 1 209 ? 13.289 -10.624 -9.615 1.00 86.75 209 ALA A C 1
ATOM 1655 O O . ALA A 1 209 ? 12.957 -11.638 -9.007 1.00 86.75 209 ALA A O 1
ATOM 1656 N N . ASN A 1 210 ? 12.725 -10.258 -10.771 1.00 87.50 210 ASN A N 1
ATOM 1657 C CA . ASN A 1 210 ? 11.647 -10.966 -11.455 1.00 87.50 210 ASN A CA 1
ATOM 1658 C C . ASN A 1 210 ? 12.089 -11.692 -12.735 1.00 87.50 210 ASN A C 1
ATOM 1660 O O . ASN A 1 210 ? 11.240 -12.172 -13.480 1.00 87.50 210 ASN A O 1
ATOM 1664 N N . GLY A 1 211 ? 13.400 -11.823 -12.967 1.00 86.31 211 GLY A N 1
ATOM 1665 C CA . GLY A 1 211 ? 13.965 -12.636 -14.049 1.00 86.31 211 GLY A CA 1
ATOM 1666 C C . GLY A 1 211 ? 14.431 -11.864 -15.284 1.00 86.31 211 GLY A C 1
ATOM 1667 O O . GLY A 1 211 ? 14.903 -12.493 -16.229 1.00 86.31 211 GLY A O 1
ATOM 1668 N N . ALA A 1 212 ? 14.348 -10.531 -15.292 1.00 90.06 212 ALA A N 1
ATOM 1669 C CA . ALA A 1 212 ? 14.874 -9.733 -16.395 1.00 90.06 212 ALA A CA 1
ATOM 1670 C C . ALA A 1 212 ? 16.405 -9.603 -16.348 1.00 90.06 212 ALA A C 1
ATOM 1672 O O . ALA A 1 212 ? 17.012 -9.555 -15.276 1.00 90.06 212 ALA A O 1
ATOM 1673 N N . SER A 1 213 ? 17.032 -9.484 -17.518 1.00 87.31 213 SER A N 1
ATOM 1674 C CA . SER A 1 213 ? 18.485 -9.347 -17.664 1.00 87.31 213 SER A CA 1
ATOM 1675 C C . SER A 1 213 ? 18.834 -8.040 -18.376 1.00 87.31 213 SER A C 1
ATOM 1677 O O . SER A 1 213 ? 19.216 -8.049 -19.536 1.00 87.31 213 SER A O 1
ATOM 1679 N N . LEU A 1 214 ? 18.692 -6.913 -17.675 1.00 91.12 214 LEU A N 1
ATOM 1680 C CA . LEU A 1 214 ? 19.066 -5.580 -18.170 1.00 91.12 214 LEU A CA 1
ATOM 1681 C C . LEU A 1 214 ? 19.879 -4.803 -17.138 1.00 91.12 214 LEU A C 1
ATOM 1683 O O . LEU A 1 214 ? 19.824 -5.121 -15.948 1.00 91.12 214 LEU A O 1
ATOM 1687 N N . SER A 1 215 ? 20.619 -3.783 -17.555 1.00 91.38 215 SER A N 1
ATOM 1688 C CA . SER A 1 215 ? 21.371 -2.876 -16.687 1.00 91.38 215 SER A CA 1
ATOM 1689 C C . SER A 1 215 ? 20.809 -1.455 -16.671 1.00 91.38 215 SER A C 1
ATOM 1691 O O . SER A 1 215 ? 20.073 -1.030 -17.561 1.00 91.38 215 SER A O 1
ATOM 1693 N N . ALA A 1 216 ? 21.159 -0.704 -15.625 1.00 92.50 216 ALA A N 1
ATOM 1694 C CA . ALA A 1 216 ? 20.774 0.697 -15.522 1.00 92.50 216 ALA A CA 1
ATOM 1695 C C . ALA A 1 216 ? 21.409 1.532 -16.643 1.00 92.50 216 ALA A C 1
ATOM 1697 O O . ALA A 1 216 ? 20.778 2.456 -17.153 1.00 92.50 216 ALA A O 1
ATOM 1698 N N . GLU A 1 217 ? 22.623 1.181 -17.077 1.00 91.38 217 GLU A N 1
ATOM 1699 C CA . GLU A 1 217 ? 23.287 1.825 -18.208 1.00 91.38 217 GLU A CA 1
ATOM 1700 C C . GLU A 1 217 ? 22.521 1.614 -19.517 1.00 91.38 217 GLU A C 1
ATOM 1702 O O . GLU A 1 217 ? 22.362 2.570 -20.272 1.00 91.38 217 GLU A O 1
ATOM 1707 N N . GLU A 1 218 ? 22.018 0.402 -19.775 1.00 91.38 218 GLU A N 1
ATOM 1708 C CA . GLU A 1 218 ? 21.217 0.102 -20.972 1.00 91.38 218 GLU A CA 1
ATOM 1709 C C . GLU A 1 218 ? 19.929 0.931 -20.996 1.00 91.38 218 GLU A C 1
ATOM 1711 O O . GLU A 1 218 ? 19.621 1.570 -22.001 1.00 91.38 218 GLU A O 1
ATOM 1716 N N . VAL A 1 219 ? 19.230 1.023 -19.860 1.00 91.94 219 VAL A N 1
ATOM 1717 C CA . VAL A 1 219 ? 18.030 1.865 -19.730 1.00 91.94 219 VAL A CA 1
ATOM 1718 C C . VAL A 1 219 ? 18.356 3.346 -19.948 1.00 91.94 219 VAL A C 1
ATOM 1720 O O . VAL A 1 219 ? 17.614 4.054 -20.629 1.00 91.94 219 VAL A O 1
ATOM 1723 N N . MET A 1 220 ? 19.470 3.830 -19.397 1.00 91.25 220 MET A N 1
ATOM 1724 C CA . MET A 1 220 ? 19.846 5.247 -19.448 1.00 91.25 220 MET A CA 1
ATOM 1725 C C . MET A 1 220 ? 20.385 5.710 -20.807 1.00 91.25 220 MET A C 1
ATOM 1727 O O . MET A 1 220 ? 20.431 6.920 -21.046 1.00 91.25 220 MET A O 1
ATOM 1731 N N . GLN A 1 221 ? 20.761 4.796 -21.711 1.00 90.00 221 GLN A N 1
ATOM 1732 C CA . GLN A 1 221 ? 21.164 5.150 -23.080 1.00 90.00 221 GLN A CA 1
ATOM 1733 C C . GLN A 1 221 ? 20.007 5.766 -23.872 1.00 90.00 221 GLN A C 1
ATOM 1735 O O . GLN A 1 221 ? 20.187 6.784 -24.543 1.00 90.00 221 GLN A O 1
ATOM 1740 N N . ALA A 1 222 ? 18.819 5.173 -23.766 1.00 91.25 222 ALA A N 1
ATOM 1741 C CA . ALA A 1 222 ? 17.604 5.655 -24.408 1.00 91.25 222 ALA A CA 1
ATOM 1742 C C . ALA A 1 222 ? 16.403 5.436 -23.472 1.00 91.25 222 ALA A C 1
ATOM 1744 O O . ALA A 1 222 ? 15.617 4.514 -23.698 1.00 91.25 222 ALA A O 1
ATOM 1745 N N . PRO A 1 223 ? 16.232 6.271 -22.428 1.00 92.19 223 PRO A N 1
ATOM 1746 C CA . PRO A 1 223 ? 15.240 6.060 -21.376 1.00 92.19 223 PRO A CA 1
ATOM 1747 C C . PRO A 1 223 ? 13.842 6.434 -21.872 1.00 92.19 223 PRO A C 1
ATOM 1749 O O . PRO A 1 223 ? 13.240 7.395 -21.417 1.00 92.19 223 PRO A O 1
ATOM 1752 N N . THR A 1 224 ? 13.327 5.697 -22.847 1.00 95.06 224 THR A N 1
ATOM 1753 C CA . THR A 1 224 ? 11.956 5.790 -23.349 1.00 95.06 224 THR A CA 1
ATOM 1754 C C . THR A 1 224 ? 11.215 4.529 -22.934 1.00 95.06 224 THR A C 1
ATOM 1756 O O . THR A 1 224 ? 11.810 3.452 -22.835 1.00 95.06 224 THR A O 1
ATOM 1759 N N . LEU A 1 225 ? 9.909 4.637 -22.697 1.00 93.38 225 LEU A N 1
ATOM 1760 C CA . LEU A 1 225 ? 9.098 3.478 -22.322 1.00 93.38 225 LEU A CA 1
ATOM 1761 C C . LEU A 1 225 ? 9.163 2.386 -23.400 1.00 93.38 225 LEU A C 1
ATOM 1763 O O . LEU A 1 225 ? 9.301 1.210 -23.076 1.00 93.38 225 LEU A O 1
ATOM 1767 N N . GLN A 1 226 ? 9.123 2.779 -24.677 1.00 93.25 226 GLN A N 1
ATOM 1768 C CA . GLN A 1 226 ? 9.227 1.849 -25.798 1.00 93.25 226 GLN A CA 1
ATOM 1769 C C . GLN A 1 226 ? 10.550 1.076 -25.784 1.00 93.25 226 GLN A C 1
ATOM 1771 O O . GLN A 1 226 ? 10.543 -0.140 -25.972 1.00 93.25 226 GLN A O 1
ATOM 1776 N N . HIS A 1 227 ? 11.675 1.757 -25.550 1.00 92.75 227 HIS A N 1
ATOM 1777 C CA . HIS A 1 227 ? 12.979 1.101 -25.499 1.00 92.75 227 HIS A CA 1
ATOM 1778 C C . HIS A 1 227 ? 13.083 0.132 -24.317 1.00 92.75 227 HIS A C 1
ATOM 1780 O O . HIS A 1 227 ? 13.490 -1.013 -24.496 1.00 92.75 227 HIS A O 1
ATOM 1786 N N . ILE A 1 228 ? 12.636 0.550 -23.130 1.00 93.25 228 ILE A N 1
ATOM 1787 C CA . ILE A 1 228 ? 12.636 -0.298 -21.930 1.00 93.25 228 ILE A CA 1
ATOM 1788 C C . ILE A 1 228 ? 11.804 -1.567 -22.155 1.00 93.25 228 ILE A C 1
ATOM 1790 O O . ILE A 1 228 ? 12.256 -2.667 -21.845 1.00 93.25 228 ILE A O 1
ATOM 1794 N N . MET A 1 229 ? 10.611 -1.440 -22.743 1.00 92.19 229 MET A N 1
ATOM 1795 C CA . MET A 1 229 ? 9.768 -2.596 -23.068 1.00 92.19 229 MET A CA 1
ATOM 1796 C C . MET A 1 229 ? 10.422 -3.543 -24.080 1.00 92.19 229 MET A C 1
ATOM 1798 O O . MET A 1 229 ? 10.192 -4.747 -24.019 1.00 92.19 229 MET A O 1
ATOM 1802 N N . GLN A 1 230 ? 11.223 -3.026 -25.015 1.00 90.38 230 GLN A N 1
ATOM 1803 C CA . GLN A 1 230 ? 11.986 -3.866 -25.941 1.00 90.38 230 GLN A CA 1
ATOM 1804 C C . GLN A 1 230 ? 13.105 -4.620 -25.218 1.00 90.38 230 GLN A C 1
ATOM 1806 O O . GLN A 1 230 ? 13.250 -5.818 -25.439 1.00 90.38 230 GLN A O 1
ATOM 1811 N N . LEU A 1 231 ? 13.845 -3.950 -24.327 1.00 90.12 231 LEU A N 1
ATOM 1812 C CA . LEU A 1 231 ? 14.903 -4.579 -23.529 1.00 90.12 231 LEU A CA 1
ATOM 1813 C C . LEU A 1 231 ? 14.367 -5.710 -22.642 1.00 90.12 231 LEU A C 1
ATOM 1815 O O . LEU A 1 231 ? 15.011 -6.738 -22.515 1.00 90.12 231 LEU A O 1
ATOM 1819 N N . LEU A 1 232 ? 13.182 -5.538 -22.052 1.00 86.69 232 LEU A N 1
ATOM 1820 C CA . LEU A 1 232 ? 12.590 -6.512 -21.126 1.00 86.69 232 LEU A CA 1
ATOM 1821 C C . LEU A 1 232 ? 11.924 -7.719 -21.811 1.00 86.69 232 LEU A C 1
ATOM 1823 O O . LEU A 1 232 ? 11.566 -8.679 -21.132 1.00 86.69 232 LEU A O 1
ATOM 1827 N N . LYS A 1 233 ? 11.735 -7.678 -23.135 1.00 78.12 233 LYS A N 1
ATOM 1828 C CA . LYS A 1 233 ? 11.159 -8.780 -23.930 1.00 78.12 233 LYS A CA 1
ATOM 1829 C C . LYS A 1 233 ? 12.217 -9.726 -24.514 1.00 78.12 233 LYS A C 1
ATOM 1831 O O . LYS A 1 233 ? 11.841 -10.719 -25.141 1.00 78.12 233 LYS A O 1
ATOM 1836 N N . HIS A 1 234 ? 13.499 -9.413 -24.334 1.00 57.28 234 HIS A N 1
ATOM 1837 C CA . HIS A 1 234 ? 14.651 -10.173 -24.820 1.00 57.28 234 HIS A CA 1
ATOM 1838 C C . HIS A 1 234 ? 15.481 -10.718 -23.656 1.00 57.28 234 HIS A C 1
ATOM 1840 O O . HIS A 1 234 ? 16.101 -11.784 -23.871 1.00 57.28 234 HIS A O 1
#

pLDDT: mean 90.18, std 5.16, range [57.28, 97.69]

Sequence (234 aa):
MFYPLPRKIQLAANTSNWSIDSAQSILLLVGLNELKVLPDWAGQPLADHLELLSKRAQALEIPIIFIDASQLQQTMLQLGQQLSSNSKAQVVMAGHLSPLFKQVMQLVLSITDQVCVVNDAILAGNLEQHIQWVEKISFDHIKHLNTQNLIRLWSLSAPSEYILSDKGILLAIAEQVGRHPMEIHPEIDLRNYGLNQSTVDYLVDLWRANGASLSAEEVMQAPTLQHIMQLLKH

Organism: Acinetobacter calcoaceticus (NCBI:txid471)

Foldseek 3Di:
DDDPADDPVLADDAPADDADALVQEAEEAECAVVLVPDPPSPPDLLNVLVVLLVLLNQLLVHHYDYHDPVCPVVSLVVVLVVLVVRVSHAYEYAYEPDPSSVVVVVSVVVRHPRYEYALRNYDDPYNVRSRVVSRVCSVVNHHYDHSVVNSVSHLLNRQLCCCLDLSSLLSLLCSLLVHDSVVADQQDASVVSVDDLVSLQVSVVSNVSSPADDDSVQCVVRVGSNSVNVSSVD

Radius of gyration: 19.02 Å; chains: 1; bounding box: 47×39×51 Å